Protein AF-A0A7S4RBG2-F1 (afdb_monomer_lite)

Organism: NCBI:txid49249

Radius of gyration: 21.29 Å; chains: 1; bounding box: 61×54×61 Å

InterPro domains:
  IPR029063 S-adenosyl-L-methionine-dependent methyltransferase superfamily [G3DSA:3.40.50.150] (11-192)
  IPR029063 S-adenosyl-L-methionine-dependent methyltransferase superfamily [SSF53335] (92-190)

Sequence (194 aa):
ADNGYNSITKNHPSRKQRKQQHYENRNKHILHIEQDGYLRSYNPSTVLWPSGYLLSLCLSSPAKCGIQTELLDAISFLNDEQTDRKTKKKKDTKGPIAVELGAGVGAPSVSLARWIVSRINAVTHNTTQHDDNSGIISPHLSSSLLVVATDKSPHALALTITNAYNNGVGENIAVLQSNHSDLESMIQLKDSFF

Secondary structure (DSSP, 8-state):
-----------PPPHHHHHHHHHHHHHTT--------TT-S--GGGS--HHHHHHHHHHHSGGGGT-HHHHHHHHHHHHHTTTTTTS------PPPSEEEES-TT-HHHHHHHHHHHHHHHHHHHHHGGG------------S---EEEEES-HHHHHHHHHHHHHTT-GGGEEEEE--TT-HHHHHHHHHHH-

pLDDT: mean 76.96, std 19.27, range [39.25, 97.56]

Foldseek 3Di:
DDDDDDPPPPPDDDPVRVVVVVVVVVVLLDQDFDLDDPPDPDDPLSDCDPVNVVLLVCLLCVPVVVNVVLLVVLLVVVPVVVVVVVDDDDDPQAFASEEAESCRLVSNVLSNLSNSVVVVVVVVVVVPPPDDDDDDPDPCPPARQHYEYEHQDVRSQVSSLVSNVVSVNNRNYHYDYADPVDPVSVVVVVVVGD

Structure (mmCIF, N/CA/C/O backbone):
data_AF-A0A7S4RBG2-F1
#
_entry.id   AF-A0A7S4RBG2-F1
#
loop_
_atom_site.group_PDB
_atom_site.id
_atom_site.type_symbol
_atom_site.label_atom_id
_atom_site.label_alt_id
_atom_site.label_comp_id
_atom_site.label_asym_id
_atom_site.label_entity_id
_atom_site.label_seq_id
_atom_site.pdbx_PDB_ins_code
_atom_site.Cartn_x
_atom_site.Cartn_y
_atom_site.Cartn_z
_atom_site.occupancy
_atom_site.B_iso_or_equiv
_atom_site.auth_seq_id
_atom_site.auth_comp_id
_atom_site.auth_asym_id
_atom_site.auth_atom_id
_atom_site.pdbx_PDB_model_num
ATOM 1 N N . ALA A 1 1 ? -49.467 -16.612 41.472 1.00 44.44 1 ALA A N 1
ATOM 2 C CA . ALA A 1 1 ? -48.097 -16.074 41.493 1.00 44.44 1 ALA A CA 1
ATOM 3 C C . ALA A 1 1 ? -47.188 -17.184 40.992 1.00 44.44 1 ALA A C 1
ATOM 5 O O . ALA A 1 1 ? -46.731 -17.987 41.792 1.00 44.44 1 ALA A O 1
ATOM 6 N N . ASP A 1 2 ? -47.035 -17.280 39.671 1.00 41.12 2 ASP A N 1
ATOM 7 C CA . ASP A 1 2 ? -46.216 -18.304 39.017 1.00 41.12 2 ASP A CA 1
ATOM 8 C C . ASP A 1 2 ? -44.916 -17.662 38.538 1.00 41.12 2 ASP A C 1
ATOM 10 O O . ASP A 1 2 ? -44.907 -16.840 37.622 1.00 41.12 2 ASP A O 1
ATOM 14 N N . ASN A 1 3 ? -43.813 -18.020 39.195 1.00 42.06 3 ASN A N 1
ATOM 15 C CA . ASN A 1 3 ? -42.466 -17.624 38.803 1.00 42.06 3 ASN A CA 1
ATOM 16 C C . ASN A 1 3 ? -41.952 -18.594 37.732 1.00 42.06 3 ASN A C 1
ATOM 18 O O . ASN A 1 3 ? -41.390 -19.646 38.040 1.00 42.06 3 ASN A O 1
ATOM 22 N N . GLY A 1 4 ? -42.150 -18.227 36.465 1.00 39.25 4 GLY A N 1
ATOM 23 C CA . GLY A 1 4 ? -41.562 -18.907 35.314 1.00 39.25 4 GLY A CA 1
ATOM 24 C C . GLY A 1 4 ? -40.057 -18.648 35.223 1.00 39.25 4 GLY A C 1
ATOM 25 O O . GLY A 1 4 ? -39.622 -17.604 34.739 1.00 39.25 4 GLY A O 1
ATOM 26 N N . TYR A 1 5 ? -39.253 -19.608 35.678 1.00 46.09 5 TYR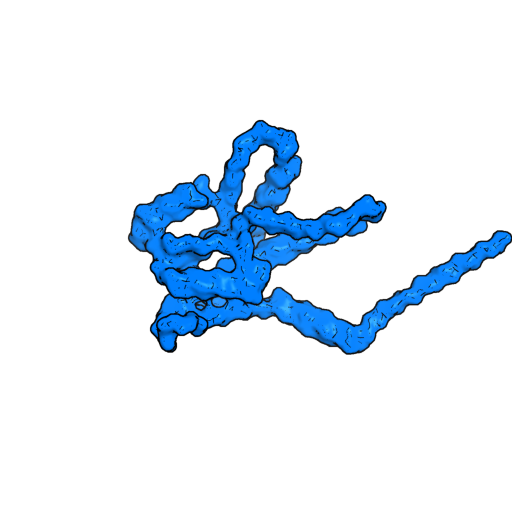 A N 1
ATOM 27 C CA . TYR A 1 5 ? -37.814 -19.645 35.424 1.00 46.09 5 TYR A CA 1
ATOM 28 C C . TYR A 1 5 ? -37.557 -19.978 33.946 1.00 46.09 5 TYR A C 1
ATOM 30 O O . TYR A 1 5 ? -37.623 -21.135 33.536 1.00 46.09 5 TYR A O 1
ATOM 38 N N . ASN A 1 6 ? -37.223 -18.964 33.146 1.00 44.94 6 ASN A N 1
ATOM 39 C CA . ASN A 1 6 ? -36.672 -19.159 31.806 1.00 44.94 6 ASN A CA 1
ATOM 40 C C . ASN A 1 6 ? -35.230 -19.676 31.920 1.00 44.94 6 ASN A C 1
ATOM 42 O O . ASN A 1 6 ? -34.303 -18.924 32.225 1.00 44.94 6 ASN A O 1
ATOM 46 N N . SER A 1 7 ? -35.027 -20.970 31.669 1.00 45.19 7 SER A N 1
ATOM 47 C CA . SER A 1 7 ? -33.691 -21.554 31.569 1.00 45.19 7 SER A CA 1
ATOM 48 C C . SER A 1 7 ? -33.020 -21.090 30.273 1.00 45.19 7 SER A C 1
ATOM 50 O O . SER A 1 7 ? -33.354 -21.554 29.184 1.00 45.19 7 SER A O 1
ATOM 52 N N . ILE A 1 8 ? -32.053 -20.180 30.386 1.00 45.19 8 ILE A N 1
ATOM 53 C CA . ILE A 1 8 ? -31.183 -19.781 29.276 1.00 45.19 8 ILE A CA 1
ATOM 54 C C . ILE A 1 8 ? -30.253 -20.960 28.962 1.00 45.19 8 ILE A C 1
ATOM 56 O O . ILE A 1 8 ? -29.214 -21.150 29.599 1.00 45.19 8 ILE A O 1
ATOM 60 N N . THR A 1 9 ? -30.620 -21.778 27.979 1.00 46.41 9 THR A N 1
ATOM 61 C CA . THR A 1 9 ? -29.738 -22.810 27.427 1.00 46.41 9 THR A CA 1
ATOM 62 C C . THR A 1 9 ? -28.617 -22.133 26.643 1.00 46.41 9 THR A C 1
ATOM 64 O O . THR A 1 9 ? -28.808 -21.679 25.515 1.00 46.41 9 THR A O 1
ATOM 67 N N . LYS A 1 10 ? -27.426 -22.046 27.246 1.00 47.69 10 LYS A N 1
ATOM 68 C CA . LYS A 1 10 ? -26.204 -21.608 26.562 1.00 47.69 10 LYS A CA 1
ATOM 69 C C . LYS A 1 10 ? -25.845 -22.642 25.492 1.00 47.69 10 LYS A C 1
ATOM 71 O O . LYS A 1 10 ? -25.263 -23.680 25.799 1.00 47.69 10 LYS A O 1
ATOM 76 N N . ASN A 1 11 ? -26.193 -22.360 24.238 1.00 51.38 11 ASN A N 1
ATOM 77 C CA . ASN A 1 11 ? -25.779 -23.170 23.096 1.00 51.38 11 ASN A CA 1
ATOM 78 C C . ASN A 1 11 ? -24.255 -23.105 22.958 1.00 51.38 11 ASN A C 1
ATOM 80 O O . ASN A 1 11 ? -23.693 -22.131 22.457 1.00 51.38 11 ASN A O 1
ATOM 84 N N . HIS A 1 12 ? -23.569 -24.143 23.435 1.00 57.59 12 HIS A N 1
ATOM 85 C CA . HIS A 1 12 ? -22.140 -24.276 23.220 1.00 57.59 12 HIS A CA 1
ATOM 86 C C . HIS A 1 12 ? -21.879 -24.663 21.758 1.00 57.59 12 HIS A C 1
ATOM 88 O O . HIS A 1 12 ? -22.389 -25.689 21.303 1.00 57.59 12 HIS A O 1
ATOM 94 N N . PRO A 1 13 ? -21.071 -23.883 21.017 1.00 57.34 13 PRO A N 1
ATOM 95 C CA . PRO A 1 13 ? -20.773 -24.189 19.627 1.00 57.34 13 PRO A CA 1
ATOM 96 C C . PRO A 1 13 ? -20.087 -25.550 19.527 1.00 57.34 13 PRO A C 1
ATOM 98 O O . PRO A 1 13 ? -19.184 -25.883 20.307 1.00 57.34 13 PRO A O 1
ATOM 101 N N . SER A 1 14 ? -20.525 -26.340 18.551 1.00 75.50 14 SER A N 1
ATOM 102 C CA . SER A 1 14 ? -20.026 -27.695 18.338 1.00 75.50 14 SER A CA 1
ATOM 103 C C . SER A 1 14 ? -18.518 -27.696 18.061 1.00 75.50 14 SER A C 1
ATOM 105 O O . SER A 1 14 ? -17.939 -26.737 17.543 1.00 75.50 14 SER A O 1
ATOM 107 N N . ARG A 1 15 ? -17.845 -28.815 18.351 1.00 69.81 15 ARG A N 1
ATOM 108 C CA . ARG A 1 15 ? -16.397 -28.974 18.111 1.00 69.81 15 ARG A CA 1
ATOM 109 C C . ARG A 1 15 ? -15.998 -28.727 16.644 1.00 69.81 15 ARG A C 1
ATOM 111 O O . ARG A 1 15 ? -14.869 -28.313 16.396 1.00 69.81 15 ARG A O 1
ATOM 118 N N . LYS A 1 16 ? -16.911 -28.950 15.686 1.00 64.00 16 LYS A N 1
ATOM 119 C CA . LYS A 1 16 ? -16.719 -28.626 14.260 1.00 64.00 16 LYS A CA 1
ATOM 120 C C . LYS A 1 16 ? -16.787 -27.114 14.008 1.00 64.00 16 LYS A C 1
ATOM 122 O O . LYS A 1 16 ? -15.862 -26.579 13.409 1.00 64.00 16 LYS A O 1
ATOM 127 N N . GLN A 1 17 ? -17.783 -26.423 14.567 1.00 61.00 17 GLN A N 1
ATOM 128 C CA . GLN A 1 17 ? -17.897 -24.957 14.492 1.00 61.00 17 GLN A CA 1
ATOM 129 C C . GLN A 1 17 ? -16.696 -24.254 15.137 1.00 61.00 17 GLN A C 1
ATOM 131 O O . GLN A 1 17 ? -16.151 -23.322 14.558 1.00 61.00 17 GLN A O 1
ATOM 136 N N . ARG A 1 18 ? -16.200 -24.762 16.275 1.00 58.62 18 ARG A N 1
ATOM 137 C CA . ARG A 1 18 ? -14.980 -24.241 16.919 1.00 58.62 18 ARG A CA 1
ATOM 138 C C . ARG A 1 18 ? -13.738 -24.369 16.034 1.00 58.62 18 ARG A C 1
ATOM 140 O O . ARG A 1 18 ? -12.922 -23.457 16.006 1.00 58.62 18 ARG A O 1
ATOM 147 N N . LYS A 1 19 ? -13.579 -25.480 15.305 1.00 55.44 19 LYS A N 1
ATOM 148 C CA . LYS A 1 19 ? -12.450 -25.663 14.373 1.00 55.44 19 LYS A CA 1
ATOM 149 C C . LYS A 1 19 ? -12.554 -24.744 13.154 1.00 55.44 19 LYS A C 1
ATOM 151 O O . LYS A 1 19 ? -11.535 -24.223 12.721 1.00 55.44 19 LYS A O 1
ATOM 156 N N . GLN A 1 20 ? -13.763 -24.527 12.644 1.00 52.38 20 GLN A N 1
ATOM 157 C CA . GLN A 1 20 ? -14.014 -23.680 11.478 1.00 52.38 20 GLN A CA 1
ATOM 158 C C . GLN A 1 20 ? -13.813 -22.193 11.807 1.00 52.38 20 GLN A C 1
ATOM 160 O O . GLN A 1 20 ? -13.038 -21.531 11.127 1.00 52.38 20 GLN A O 1
ATOM 165 N N . GLN A 1 21 ? -14.335 -21.723 12.948 1.00 53.47 21 GLN A N 1
ATOM 166 C CA . GLN A 1 21 ? -14.023 -20.388 13.481 1.00 53.47 21 GLN A CA 1
ATOM 167 C C . GLN A 1 21 ? -12.526 -20.192 13.734 1.00 53.47 21 GLN A C 1
ATOM 169 O O . GLN A 1 21 ? -11.985 -19.122 13.474 1.00 53.47 21 GLN A O 1
ATOM 174 N N . HIS A 1 22 ? -11.829 -21.215 14.241 1.00 49.84 22 HIS A N 1
ATOM 175 C CA . HIS A 1 22 ? -10.389 -21.118 14.468 1.00 49.84 22 HIS A CA 1
ATOM 176 C C . HIS A 1 22 ? -9.595 -21.059 13.151 1.00 49.84 22 HIS A C 1
ATOM 178 O O . HIS A 1 22 ? -8.553 -20.404 13.103 1.00 49.84 22 HIS A O 1
ATOM 184 N N . TYR A 1 23 ? -10.067 -21.719 12.092 1.00 45.66 23 TYR A N 1
ATOM 185 C CA . TYR A 1 23 ? -9.463 -21.668 10.760 1.00 45.66 23 TYR A CA 1
ATOM 186 C C . TYR A 1 23 ? -9.706 -20.308 10.085 1.00 45.66 23 TYR A C 1
ATOM 188 O O . TYR A 1 23 ? -8.758 -19.675 9.626 1.00 45.66 23 TYR A O 1
ATOM 196 N N . GLU A 1 24 ? -10.934 -19.788 10.150 1.00 51.91 24 GLU A N 1
ATOM 197 C CA . GLU A 1 24 ? -11.286 -18.443 9.669 1.00 51.91 24 GLU A CA 1
ATOM 198 C C . GLU A 1 24 ? -10.517 -17.340 10.414 1.00 51.91 24 GLU A C 1
ATOM 200 O O . GLU A 1 24 ? -9.996 -16.415 9.789 1.00 51.91 24 GLU A O 1
ATOM 205 N N . ASN A 1 25 ? -10.339 -17.465 11.735 1.00 51.00 25 ASN A N 1
ATOM 206 C CA . ASN A 1 25 ? -9.514 -16.526 12.504 1.00 51.00 25 ASN A CA 1
ATOM 207 C C . ASN A 1 25 ? -8.012 -16.638 12.200 1.00 51.00 25 ASN A C 1
ATOM 209 O O . ASN A 1 25 ? -7.308 -15.641 12.330 1.00 51.00 25 ASN A O 1
ATOM 213 N N . ARG A 1 26 ? -7.493 -17.803 11.783 1.00 48.53 26 ARG A N 1
ATOM 214 C CA . ARG A 1 26 ? -6.087 -17.915 11.344 1.00 48.53 26 ARG A CA 1
ATOM 215 C C . ARG A 1 26 ? -5.875 -17.309 9.956 1.00 48.53 26 ARG A C 1
ATOM 217 O O . ARG A 1 26 ? -4.863 -16.645 9.745 1.00 48.53 26 ARG A O 1
ATOM 224 N N . ASN A 1 27 ? -6.844 -17.451 9.052 1.00 52.69 27 ASN A N 1
ATOM 225 C CA . ASN A 1 27 ? -6.779 -16.852 7.714 1.00 52.69 27 ASN A CA 1
ATOM 226 C C . ASN A 1 27 ? -6.921 -15.320 7.737 1.00 52.69 27 ASN A C 1
ATOM 228 O O . ASN A 1 27 ? -6.429 -14.640 6.837 1.00 52.69 27 ASN A O 1
ATOM 232 N N . LYS A 1 28 ? -7.479 -14.743 8.811 1.00 59.94 28 LYS A N 1
ATOM 233 C CA . LYS A 1 28 ? -7.488 -13.285 9.025 1.00 59.94 28 LYS A CA 1
ATOM 234 C C . LYS A 1 28 ? -6.101 -12.641 9.129 1.00 59.94 28 LYS A C 1
A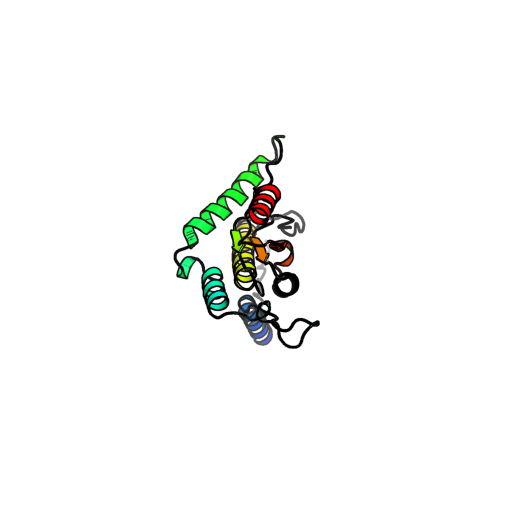TOM 236 O O . LYS A 1 28 ? -6.044 -11.414 9.063 1.00 59.94 28 LYS A O 1
ATOM 241 N N . HIS A 1 29 ? -5.011 -13.402 9.214 1.00 68.12 29 HIS A N 1
ATOM 242 C CA . HIS A 1 29 ? -3.652 -12.852 9.293 1.00 68.12 29 HIS A CA 1
ATOM 243 C C . HIS A 1 29 ? -2.757 -13.171 8.089 1.00 68.12 29 HIS A C 1
ATOM 245 O O . HIS A 1 29 ? -1.635 -12.678 8.037 1.00 68.12 29 HIS A O 1
ATOM 251 N N . ILE A 1 30 ? -3.227 -13.968 7.125 1.00 85.31 30 ILE A N 1
ATOM 252 C CA . ILE A 1 30 ? -2.435 -14.317 5.940 1.00 85.31 30 ILE A CA 1
ATOM 253 C C . ILE A 1 30 ? -2.666 -13.253 4.863 1.00 85.31 30 ILE A C 1
ATOM 255 O O . ILE A 1 30 ? -3.813 -12.969 4.508 1.00 85.31 30 ILE A O 1
ATOM 259 N N . LEU A 1 31 ? -1.578 -12.657 4.368 1.00 89.62 31 LEU A N 1
ATOM 260 C CA . LEU A 1 31 ? -1.590 -11.791 3.191 1.00 89.62 31 LEU A CA 1
ATOM 261 C C . LEU A 1 31 ? -1.439 -12.649 1.935 1.00 89.62 31 LEU A C 1
ATOM 263 O O . LEU A 1 31 ? -0.478 -13.409 1.816 1.00 89.62 31 LEU A O 1
ATOM 267 N N . HIS A 1 32 ? -2.377 -12.517 1.004 1.00 92.19 32 HIS A N 1
ATOM 268 C CA . HIS A 1 32 ? -2.305 -13.171 -0.301 1.00 92.19 32 HIS A CA 1
ATOM 269 C C . HIS A 1 32 ? -1.662 -12.213 -1.303 1.00 92.19 32 HIS A C 1
ATOM 271 O O . HIS A 1 32 ? -2.263 -11.197 -1.636 1.00 92.19 32 HIS A O 1
ATOM 277 N N . ILE A 1 33 ? -0.433 -12.500 -1.735 1.00 93.50 33 ILE A N 1
ATOM 278 C CA . ILE A 1 33 ? 0.332 -11.639 -2.645 1.00 93.50 33 ILE A CA 1
ATOM 279 C C . ILE A 1 33 ? 0.633 -12.410 -3.927 1.00 93.50 33 ILE A C 1
ATOM 281 O O . ILE A 1 33 ? 1.471 -13.312 -3.934 1.00 93.50 33 ILE A O 1
ATOM 285 N N . GLU A 1 34 ? -0.043 -12.024 -5.000 1.00 91.94 34 GLU A N 1
ATOM 286 C CA . GLU A 1 34 ? 0.253 -12.434 -6.366 1.00 91.94 34 GLU A CA 1
ATOM 287 C C . GLU A 1 34 ? 1.530 -11.737 -6.851 1.00 91.94 34 GLU A C 1
ATOM 289 O O . GLU A 1 34 ? 1.710 -10.529 -6.656 1.00 91.94 34 GLU A O 1
ATOM 294 N N . GLN A 1 35 ? 2.413 -12.515 -7.482 1.00 88.44 35 GLN A N 1
ATOM 295 C CA . GLN A 1 35 ? 3.684 -12.055 -8.066 1.00 88.44 35 GLN A CA 1
ATOM 296 C C . GLN A 1 35 ? 3.774 -12.342 -9.574 1.00 88.44 35 GLN A C 1
ATOM 298 O O . GLN A 1 35 ? 4.559 -11.714 -10.290 1.00 88.44 35 GLN A O 1
ATOM 303 N N . ASP A 1 36 ? 2.920 -13.241 -10.068 1.00 83.12 36 ASP A N 1
ATOM 304 C CA . ASP A 1 36 ? 2.852 -13.612 -11.474 1.00 83.12 36 ASP A CA 1
ATOM 305 C C . ASP A 1 36 ? 1.741 -12.810 -12.159 1.00 83.12 36 ASP A C 1
ATOM 307 O O . ASP A 1 36 ? 0.546 -13.036 -11.971 1.00 83.12 36 ASP A O 1
ATOM 311 N N . GLY A 1 37 ? 2.139 -11.820 -12.959 1.00 65.88 37 GLY A N 1
ATOM 312 C CA . GLY A 1 37 ? 1.2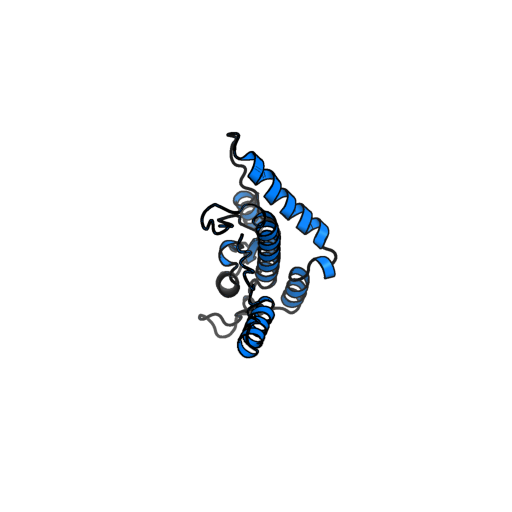14 -11.087 -13.817 1.00 65.88 37 GLY A CA 1
ATOM 313 C C . GLY A 1 37 ? 0.925 -11.859 -15.107 1.00 65.88 37 GLY A C 1
ATOM 314 O O . GLY A 1 37 ? 1.839 -12.384 -15.736 1.00 65.88 37 GLY A O 1
ATOM 315 N N . TYR A 1 38 ? -0.326 -11.838 -15.574 1.00 60.44 38 TYR A N 1
ATOM 316 C CA . TYR A 1 38 ? -0.792 -12.533 -16.790 1.00 60.44 38 TYR A CA 1
ATOM 317 C C . TYR A 1 38 ? -0.028 -12.213 -18.096 1.00 60.44 38 TYR A C 1
ATOM 319 O O . TYR A 1 38 ? -0.234 -12.893 -19.098 1.00 60.44 38 TYR A O 1
ATOM 327 N N . LEU A 1 39 ? 0.814 -11.171 -18.137 1.00 57.66 39 LEU A N 1
ATOM 328 C CA . LEU A 1 39 ? 1.304 -10.588 -19.392 1.00 57.66 39 LEU A CA 1
ATOM 329 C C . LEU A 1 39 ? 2.779 -10.860 -19.734 1.00 57.66 39 LEU A C 1
ATOM 331 O O . LEU A 1 39 ? 3.134 -10.665 -20.896 1.00 57.66 39 LEU A O 1
ATOM 335 N N . ARG A 1 40 ? 3.642 -11.317 -18.808 1.00 56.56 40 ARG A N 1
ATOM 336 C CA . ARG A 1 40 ? 5.039 -11.711 -19.117 1.00 56.56 40 ARG A CA 1
ATOM 337 C C . ARG A 1 40 ? 5.601 -12.703 -18.102 1.00 56.56 40 ARG A C 1
ATOM 339 O O . ARG A 1 40 ? 5.408 -12.539 -16.907 1.00 56.56 40 ARG A O 1
ATOM 346 N N . SER A 1 41 ? 6.391 -13.657 -18.590 1.00 64.62 41 SER A N 1
ATOM 347 C CA . SER A 1 41 ? 6.984 -14.758 -17.818 1.00 64.62 41 SER A CA 1
ATOM 348 C C . SER A 1 41 ? 8.055 -14.353 -16.794 1.00 64.62 41 SER A C 1
ATOM 350 O O . SER A 1 41 ? 8.427 -15.185 -15.976 1.00 64.62 41 SER A O 1
ATOM 352 N N . TYR A 1 42 ? 8.548 -13.108 -16.804 1.00 67.38 42 TYR A N 1
ATOM 353 C CA . TYR A 1 42 ? 9.384 -12.570 -15.725 1.00 67.38 42 TYR A CA 1
ATOM 354 C C . TYR A 1 42 ? 9.460 -11.041 -15.804 1.00 67.38 42 TYR A C 1
ATOM 356 O O . TYR A 1 42 ? 9.915 -10.488 -16.811 1.00 67.38 42 TYR A O 1
ATOM 364 N N . ASN A 1 43 ? 9.042 -10.341 -14.752 1.00 74.50 43 ASN A N 1
ATOM 365 C CA . ASN A 1 43 ? 9.261 -8.906 -14.611 1.00 74.50 43 ASN A CA 1
ATOM 366 C C . ASN A 1 43 ? 9.744 -8.611 -13.180 1.00 74.50 43 ASN A C 1
ATOM 368 O O . ASN A 1 43 ? 9.010 -8.864 -12.233 1.00 74.50 43 ASN A O 1
ATOM 372 N N . PRO A 1 44 ? 10.952 -8.060 -12.974 1.00 78.19 44 PRO A N 1
ATOM 373 C CA . PRO A 1 44 ? 11.474 -7.820 -11.627 1.00 78.19 44 PRO A CA 1
ATOM 374 C C . PRO A 1 44 ? 10.634 -6.829 -10.804 1.00 78.19 44 PRO A C 1
ATOM 376 O O . PRO A 1 44 ? 10.735 -6.826 -9.578 1.00 78.19 44 PRO A O 1
ATOM 379 N N . SER A 1 45 ? 9.793 -6.002 -11.443 1.00 79.06 45 SER A N 1
ATOM 380 C CA . SER A 1 45 ? 8.860 -5.126 -10.722 1.00 79.06 45 SER A CA 1
ATOM 381 C C . SER A 1 45 ? 7.666 -5.869 -10.110 1.00 79.06 45 SER A C 1
ATOM 383 O O . SER A 1 45 ? 6.942 -5.285 -9.309 1.00 79.06 45 SER A O 1
ATOM 385 N N . THR A 1 46 ? 7.465 -7.144 -10.456 1.00 83.25 46 THR A N 1
ATOM 386 C CA . THR A 1 46 ? 6.378 -7.990 -9.939 1.00 83.25 46 THR A CA 1
ATOM 387 C C . THR A 1 46 ? 6.841 -8.977 -8.871 1.00 83.25 46 THR A C 1
ATOM 389 O O . THR A 1 46 ? 6.054 -9.785 -8.395 1.00 83.25 46 THR A O 1
ATOM 392 N N . VAL A 1 47 ? 8.110 -8.913 -8.466 1.00 89.62 47 VAL A N 1
ATOM 393 C CA . VAL A 1 47 ? 8.662 -9.774 -7.417 1.00 89.62 47 VAL A CA 1
ATOM 394 C C . VAL A 1 47 ? 8.480 -9.111 -6.055 1.00 89.62 47 VAL A C 1
ATOM 396 O O . VAL A 1 47 ? 8.740 -7.916 -5.886 1.00 89.62 47 VAL A O 1
ATOM 399 N N . LEU A 1 48 ? 8.080 -9.896 -5.054 1.00 92.88 48 LEU A N 1
ATOM 400 C CA . LEU A 1 48 ? 8.116 -9.452 -3.666 1.00 92.88 48 LEU A CA 1
ATOM 401 C C . LEU A 1 48 ? 9.567 -9.429 -3.176 1.00 92.88 48 LEU A C 1
ATOM 403 O O . LEU A 1 48 ? 10.145 -10.454 -2.813 1.00 92.88 48 LEU A O 1
ATOM 407 N N . TRP A 1 49 ? 10.152 -8.237 -3.144 1.00 93.94 49 TRP A N 1
ATOM 408 C CA . TRP A 1 49 ? 11.504 -8.044 -2.633 1.00 93.94 49 TRP A CA 1
ATOM 409 C C . TRP A 1 49 ? 11.582 -8.307 -1.119 1.00 93.94 49 TRP A C 1
ATOM 411 O O . TRP A 1 49 ? 10.634 -7.984 -0.395 1.00 93.94 49 TRP A O 1
ATOM 421 N N . PRO A 1 50 ? 12.719 -8.816 -0.597 1.00 95.88 50 PRO A N 1
ATOM 422 C CA . PRO A 1 50 ? 12.886 -9.074 0.835 1.00 95.88 50 PRO A CA 1
ATOM 423 C C . PRO A 1 50 ? 12.615 -7.853 1.723 1.00 95.88 50 PRO A C 1
ATOM 425 O O . PRO A 1 50 ? 12.019 -7.986 2.787 1.00 95.88 50 PRO A O 1
ATOM 428 N N . SER A 1 51 ? 13.002 -6.654 1.277 1.00 95.38 51 SER A N 1
ATOM 429 C CA . SER A 1 51 ? 12.712 -5.398 1.980 1.00 95.38 51 SER A CA 1
ATOM 430 C C . SER A 1 51 ? 11.213 -5.105 2.042 1.00 95.38 51 SER A C 1
ATOM 432 O O . SER A 1 51 ? 10.702 -4.795 3.115 1.00 95.38 51 SER A O 1
ATOM 434 N N . GLY A 1 52 ? 10.495 -5.272 0.927 1.00 95.50 52 GLY A N 1
ATOM 435 C CA . GLY A 1 52 ? 9.038 -5.141 0.875 1.00 95.50 52 GLY A CA 1
ATOM 436 C C . GLY A 1 52 ? 8.340 -6.157 1.781 1.00 95.50 52 GLY A C 1
ATOM 437 O O . GLY A 1 52 ? 7.415 -5.806 2.510 1.00 95.50 52 GLY A O 1
ATOM 438 N N . TYR A 1 53 ? 8.832 -7.399 1.825 1.00 95.56 53 TYR A N 1
ATOM 439 C CA . TYR A 1 53 ? 8.333 -8.411 2.756 1.00 95.56 53 TYR A CA 1
ATOM 440 C C . TYR A 1 53 ? 8.537 -7.995 4.221 1.00 95.56 53 TYR A C 1
ATOM 442 O O . TYR A 1 53 ? 7.576 -7.982 4.992 1.00 95.56 53 TYR A O 1
ATOM 450 N N . LEU A 1 54 ? 9.750 -7.595 4.611 1.00 95.44 54 LEU A N 1
ATOM 451 C CA . LEU A 1 54 ? 10.045 -7.169 5.985 1.00 95.44 54 LEU A CA 1
ATOM 452 C C . LEU A 1 54 ? 9.229 -5.938 6.394 1.00 95.44 54 LEU A C 1
ATOM 454 O O . LEU A 1 54 ? 8.679 -5.904 7.497 1.00 95.44 54 LEU A O 1
ATOM 458 N N . LEU A 1 55 ? 9.087 -4.963 5.495 1.00 95.50 55 LEU A N 1
ATOM 459 C CA . LEU A 1 55 ? 8.246 -3.795 5.728 1.00 95.50 55 LEU A CA 1
ATOM 460 C C . LEU A 1 55 ? 6.771 -4.196 5.877 1.00 95.50 55 LEU A C 1
ATOM 462 O O . LEU A 1 55 ? 6.094 -3.709 6.777 1.00 95.50 55 LEU A O 1
ATOM 466 N N . SER A 1 56 ? 6.274 -5.143 5.077 1.00 95.81 56 SER A N 1
ATOM 467 C CA . SER A 1 56 ? 4.898 -5.637 5.215 1.00 95.81 56 SER A CA 1
ATOM 468 C C . SER A 1 56 ? 4.652 -6.324 6.565 1.00 95.81 56 SER A C 1
ATOM 470 O O . SER A 1 56 ? 3.620 -6.076 7.192 1.00 95.81 56 SER A O 1
ATOM 472 N N . LEU A 1 57 ? 5.610 -7.111 7.075 1.00 93.56 57 LEU A N 1
ATOM 473 C CA . LEU A 1 57 ? 5.528 -7.693 8.419 1.00 93.56 57 LEU A CA 1
ATOM 474 C C . LEU A 1 57 ? 5.485 -6.600 9.483 1.00 93.56 57 LEU A C 1
ATOM 476 O O . LEU A 1 57 ? 4.691 -6.671 10.423 1.00 93.56 57 LEU A O 1
ATOM 480 N N . CYS A 1 58 ? 6.308 -5.575 9.303 1.00 94.19 58 CYS A N 1
ATOM 481 C CA . CYS A 1 58 ? 6.390 -4.449 10.209 1.00 94.19 58 CYS A CA 1
ATOM 482 C C . CYS A 1 58 ? 5.066 -3.671 10.288 1.00 94.19 58 CYS A C 1
ATOM 484 O O . CYS A 1 58 ? 4.523 -3.453 11.372 1.00 94.19 58 CYS A O 1
ATOM 486 N N . LEU A 1 59 ? 4.481 -3.361 9.130 1.00 93.69 59 LEU A N 1
ATOM 487 C CA . LEU A 1 59 ? 3.210 -2.643 9.011 1.00 93.69 59 LEU A CA 1
ATOM 488 C C . LEU A 1 59 ? 1.995 -3.496 9.406 1.00 93.69 59 LEU A C 1
ATOM 490 O O . LEU A 1 59 ? 0.965 -2.947 9.786 1.00 93.69 59 LEU A O 1
ATOM 494 N N . SER A 1 60 ? 2.119 -4.829 9.406 1.00 92.19 60 SER A N 1
ATOM 495 C CA . SER A 1 60 ? 1.075 -5.720 9.939 1.00 92.19 60 SER A CA 1
ATOM 496 C C . SER A 1 60 ? 0.964 -5.630 11.466 1.00 92.19 60 SER A C 1
ATOM 498 O O . SER A 1 60 ? -0.064 -5.974 12.058 1.00 92.19 60 SER A O 1
ATOM 500 N N . SER A 1 61 ? 2.031 -5.164 12.125 1.00 90.88 61 SER A N 1
ATOM 501 C CA . SER A 1 61 ? 2.079 -4.951 13.566 1.00 90.88 61 SER A CA 1
ATOM 502 C C . SER A 1 61 ? 2.901 -3.699 13.914 1.00 90.88 61 SER A C 1
ATOM 504 O O . SER A 1 61 ? 3.981 -3.821 14.496 1.00 90.88 61 SER A O 1
ATOM 506 N N . PRO A 1 62 ? 2.374 -2.487 13.643 1.00 90.31 62 PRO A N 1
ATOM 507 C CA . PRO A 1 62 ? 3.073 -1.213 13.853 1.00 90.31 62 PRO A CA 1
ATOM 508 C C . PRO A 1 62 ? 3.654 -1.054 15.269 1.00 90.31 62 PRO A C 1
ATOM 510 O O . PRO A 1 62 ? 4.738 -0.510 15.450 1.00 90.31 62 PRO A O 1
ATOM 513 N N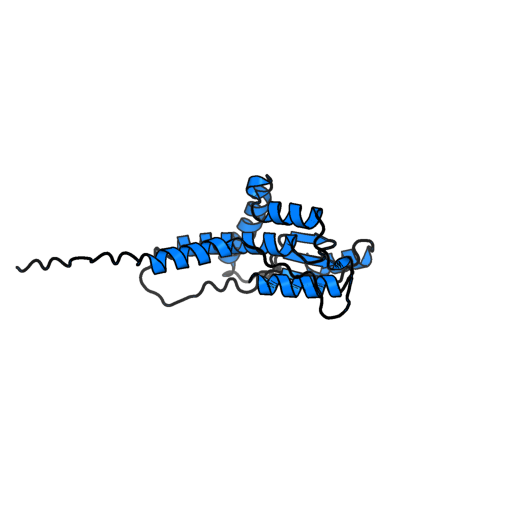 . ALA A 1 63 ? 2.978 -1.623 16.274 1.00 89.19 63 ALA A N 1
ATOM 514 C CA . ALA A 1 63 ? 3.424 -1.673 17.669 1.00 89.19 63 ALA A CA 1
ATOM 515 C C . ALA A 1 63 ? 4.770 -2.384 17.851 1.00 89.19 63 ALA A C 1
ATOM 517 O O . ALA A 1 63 ? 5.644 -1.895 18.559 1.00 89.19 63 ALA A O 1
ATOM 518 N N . LYS A 1 64 ? 4.958 -3.528 17.183 1.00 89.31 64 LYS A N 1
ATOM 519 C CA . LYS A 1 64 ? 6.208 -4.301 17.251 1.00 89.31 64 LYS A CA 1
ATOM 520 C C . LYS A 1 64 ? 7.360 -3.605 16.532 1.00 89.31 64 LYS A C 1
ATOM 522 O O . LYS A 1 64 ? 8.510 -3.959 16.761 1.00 89.31 64 LYS A O 1
ATOM 527 N N . CYS A 1 65 ? 7.038 -2.634 15.686 1.00 88.62 65 CYS A N 1
ATOM 528 C CA . CYS A 1 65 ? 7.991 -1.825 14.950 1.00 88.62 65 CYS A CA 1
ATOM 529 C C . CYS A 1 65 ? 8.248 -0.441 15.541 1.00 88.62 65 CYS A C 1
ATOM 531 O O . CYS A 1 65 ? 9.045 0.301 14.979 1.00 88.62 65 CYS A O 1
ATOM 533 N N . GLY A 1 66 ? 7.580 -0.079 16.638 1.00 89.56 66 GLY A N 1
ATOM 534 C CA . GLY A 1 66 ? 7.749 1.238 17.249 1.00 89.56 66 GLY A CA 1
ATOM 535 C C . GLY A 1 66 ? 7.188 2.400 16.423 1.00 89.56 66 GLY A C 1
ATOM 536 O O . GLY A 1 66 ? 7.612 3.521 16.645 1.00 89.56 66 GLY A O 1
ATOM 537 N N . ILE A 1 67 ? 6.249 2.143 15.504 1.00 88.69 67 ILE A N 1
ATOM 538 C CA . ILE A 1 67 ? 5.589 3.165 14.658 1.00 88.69 67 ILE A CA 1
ATOM 539 C C . ILE A 1 67 ? 4.086 3.292 14.962 1.00 88.69 67 ILE A C 1
ATOM 541 O O . ILE A 1 67 ? 3.286 3.745 14.144 1.00 88.69 67 ILE A O 1
ATOM 545 N N . GLN A 1 68 ? 3.648 2.757 16.105 1.00 87.69 68 GLN A N 1
ATOM 546 C CA . GLN A 1 68 ? 2.231 2.725 16.455 1.00 87.69 68 GLN A CA 1
ATOM 547 C C . GLN A 1 68 ? 1.692 4.111 16.793 1.00 87.69 68 GLN A C 1
ATOM 549 O O . GLN A 1 68 ? 0.544 4.380 16.458 1.00 87.69 68 GLN A O 1
ATOM 554 N N . THR A 1 69 ? 2.470 4.952 17.471 1.00 86.38 69 THR A N 1
ATOM 555 C CA . THR A 1 69 ? 1.991 6.242 17.979 1.00 86.38 69 THR A CA 1
ATOM 556 C C . THR A 1 69 ? 1.644 7.174 16.827 1.00 86.38 69 THR A C 1
ATOM 558 O O . THR A 1 69 ? 0.509 7.623 16.735 1.00 86.38 69 THR A O 1
ATOM 561 N N . GLU A 1 70 ? 2.561 7.342 15.878 1.00 85.31 70 GLU A N 1
ATOM 562 C CA . GLU A 1 70 ? 2.393 8.181 14.689 1.00 85.31 70 GLU A CA 1
ATOM 563 C C . GLU A 1 70 ? 1.185 7.738 13.860 1.00 85.31 70 GLU A C 1
ATOM 565 O O . GLU A 1 70 ? 0.412 8.553 13.357 1.00 85.31 70 GLU A O 1
ATOM 570 N N . LEU A 1 71 ? 0.999 6.422 13.743 1.00 85.19 71 LEU A N 1
ATOM 571 C CA . LEU A 1 71 ? -0.095 5.861 12.969 1.00 85.19 71 LEU A CA 1
ATOM 572 C C . LEU A 1 71 ? -1.441 5.970 13.698 1.00 85.19 71 LEU A C 1
ATOM 574 O O . LEU A 1 71 ? -2.467 6.189 13.058 1.00 85.19 71 LEU A O 1
ATOM 578 N N . LEU A 1 72 ? -1.459 5.819 15.025 1.00 84.44 72 LEU A N 1
ATOM 579 C CA . LEU A 1 72 ? -2.663 6.037 15.825 1.00 84.44 72 LEU A CA 1
ATOM 580 C C . LEU A 1 72 ? -3.071 7.507 15.837 1.00 84.44 72 LEU A C 1
ATOM 582 O O . LEU A 1 72 ? -4.264 7.769 15.715 1.00 84.44 72 LEU A O 1
ATOM 586 N N . ASP A 1 73 ? -2.114 8.430 15.922 1.00 83.25 73 ASP A N 1
ATOM 587 C CA . ASP A 1 73 ? -2.370 9.867 15.829 1.00 83.25 73 ASP A CA 1
ATOM 588 C C . ASP A 1 73 ? -2.971 10.204 14.460 1.00 83.25 73 ASP A C 1
ATOM 590 O O . ASP A 1 73 ? -4.021 10.835 14.374 1.00 83.25 73 ASP A O 1
ATOM 594 N N . ALA A 1 74 ? -2.399 9.684 13.370 1.00 81.38 74 ALA A N 1
ATOM 595 C CA . ALA A 1 74 ? -2.970 9.871 12.036 1.00 81.38 74 ALA A CA 1
ATOM 596 C C . ALA A 1 74 ? -4.414 9.335 11.921 1.00 81.38 74 ALA A C 1
ATOM 598 O O . ALA A 1 74 ? -5.261 9.964 11.285 1.00 81.38 74 ALA A O 1
ATOM 599 N N . ILE A 1 75 ? -4.722 8.195 12.552 1.00 82.06 75 ILE A N 1
ATOM 600 C CA . ILE A 1 75 ? -6.073 7.609 12.554 1.00 82.06 75 ILE A CA 1
ATOM 601 C C . ILE A 1 75 ? -7.040 8.393 13.449 1.00 82.06 75 ILE A C 1
ATOM 603 O O . ILE A 1 75 ? -8.203 8.551 13.078 1.00 82.06 75 ILE A O 1
ATOM 607 N N . SER A 1 76 ? -6.610 8.868 14.620 1.00 79.44 76 SER A N 1
ATOM 608 C CA . SER A 1 76 ? -7.478 9.629 15.527 1.00 79.44 76 SER A CA 1
ATOM 609 C C . SER A 1 76 ? -7.936 10.928 14.870 1.00 79.44 76 SER A C 1
ATOM 611 O O . SER A 1 76 ? -9.136 11.211 14.870 1.00 79.44 76 SER A O 1
ATOM 613 N N . PHE A 1 77 ? -7.032 11.615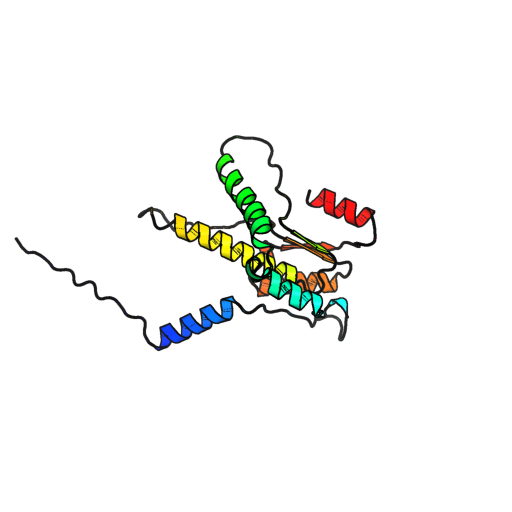 14.162 1.00 71.94 77 PHE A N 1
ATOM 614 C CA . PHE A 1 77 ? -7.390 12.768 13.339 1.00 71.94 77 PHE A CA 1
ATOM 615 C C . PHE A 1 77 ? -8.494 12.434 12.330 1.00 71.94 77 PHE A C 1
ATOM 617 O O . PHE A 1 77 ? -9.396 13.247 12.129 1.00 71.94 77 PHE A O 1
ATOM 624 N N . LEU A 1 78 ? -8.480 11.260 11.686 1.00 69.50 78 LEU A N 1
ATOM 625 C CA . LEU A 1 78 ? -9.545 10.870 10.749 1.00 69.50 78 LEU A CA 1
ATOM 626 C C . LEU A 1 78 ? -10.923 10.752 11.415 1.00 69.50 78 LEU A C 1
ATOM 628 O O . LEU A 1 78 ? -11.922 11.094 10.779 1.00 69.50 78 LEU A O 1
ATOM 632 N N . ASN A 1 79 ? -10.972 10.291 12.666 1.00 66.94 79 ASN A N 1
ATOM 633 C CA . ASN A 1 79 ? -12.219 10.048 13.388 1.00 66.94 79 ASN A CA 1
ATOM 634 C C . ASN A 1 79 ? -12.837 11.337 13.952 1.00 66.94 79 ASN A C 1
ATOM 636 O O . ASN A 1 79 ? -14.047 11.525 13.823 1.00 66.94 79 ASN A O 1
ATOM 640 N N . ASP A 1 80 ? -12.033 12.244 14.514 1.00 62.41 80 ASP A N 1
ATOM 641 C CA . ASP A 1 80 ? -12.545 13.444 15.199 1.00 62.41 80 ASP A CA 1
ATOM 642 C C . ASP A 1 80 ? -13.334 14.376 14.259 1.00 62.41 80 ASP A C 1
ATOM 644 O O . ASP A 1 80 ? -14.382 14.913 14.623 1.00 62.41 80 ASP A O 1
ATOM 648 N N . GLU A 1 81 ? -12.915 14.489 12.999 1.00 56.38 81 GLU A N 1
ATOM 649 C CA . GLU A 1 81 ? -13.556 15.367 12.008 1.00 56.38 81 GLU A CA 1
ATOM 650 C C . GLU A 1 81 ? -14.837 14.792 11.378 1.00 56.38 81 GLU A C 1
ATOM 652 O O . GLU A 1 81 ? -15.583 15.513 10.707 1.00 56.38 81 GLU A O 1
ATOM 657 N N . GLN A 1 82 ? -15.142 13.504 11.582 1.00 54.69 82 GLN A N 1
ATOM 658 C CA . GLN A 1 82 ? -16.451 12.964 11.193 1.00 54.69 82 GLN A CA 1
ATOM 659 C C . GLN A 1 82 ? -17.578 13.541 12.063 1.00 54.69 82 GLN A C 1
ATOM 661 O O . GLN A 1 82 ? -18.705 13.686 11.581 1.00 54.69 82 GLN A O 1
ATOM 666 N N . THR A 1 83 ? -17.264 13.930 13.301 1.00 53.47 83 THR A N 1
ATOM 667 C CA . THR A 1 83 ? -18.209 14.470 14.288 1.00 53.47 83 THR A CA 1
ATOM 668 C C . THR A 1 83 ? -18.659 15.904 13.973 1.00 53.47 83 THR A C 1
ATOM 670 O O . THR A 1 83 ? -19.791 16.270 14.291 1.00 53.47 83 THR A O 1
ATOM 673 N N . ASP A 1 84 ? -17.840 16.682 13.255 1.00 52.00 84 ASP A N 1
ATOM 674 C CA . ASP A 1 84 ? -18.089 18.103 12.951 1.00 52.00 84 ASP A CA 1
ATOM 675 C C . ASP A 1 84 ? -18.822 18.366 11.620 1.00 52.00 84 ASP A C 1
ATOM 677 O O . ASP A 1 84 ? -19.171 19.502 11.294 1.00 52.00 84 ASP A O 1
ATOM 681 N N . ARG A 1 85 ? -19.183 17.322 10.859 1.00 49.22 85 ARG A N 1
ATOM 682 C CA . ARG A 1 85 ? -19.875 17.444 9.553 1.00 49.22 85 ARG A CA 1
ATOM 683 C C . ARG A 1 85 ? -21.286 18.060 9.595 1.00 49.22 85 ARG A C 1
ATOM 685 O O . ARG A 1 85 ? -21.937 18.156 8.553 1.00 49.22 85 ARG A O 1
ATOM 692 N N . LYS A 1 86 ? -21.782 18.497 10.757 1.00 52.31 86 LYS A N 1
ATOM 693 C CA . LYS A 1 86 ? -23.059 19.227 10.870 1.00 52.31 86 LYS A CA 1
ATOM 694 C C . LYS A 1 86 ? -22.945 20.720 10.542 1.00 52.31 86 LYS A C 1
ATOM 696 O O . LYS A 1 86 ? -23.976 21.346 10.293 1.00 52.31 86 LYS A O 1
ATOM 701 N N . THR A 1 87 ? -21.747 21.299 10.466 1.00 53.50 87 THR A N 1
ATOM 702 C CA . THR A 1 87 ? -21.562 22.715 10.111 1.00 53.50 87 THR A CA 1
ATOM 703 C C . THR A 1 87 ? -20.930 22.845 8.722 1.00 53.50 87 THR A C 1
ATOM 705 O O . THR A 1 87 ? -19.810 22.433 8.454 1.00 53.50 87 THR A O 1
ATOM 708 N N . LYS A 1 88 ? -21.705 23.398 7.781 1.00 50.12 88 LYS A N 1
ATOM 709 C CA . LYS A 1 88 ? -21.331 23.626 6.377 1.00 50.12 88 LYS A CA 1
ATOM 710 C C . LYS A 1 88 ? -20.055 24.480 6.263 1.00 50.12 88 LYS A C 1
ATOM 712 O O . LYS A 1 88 ? -20.138 25.706 6.233 1.00 50.12 88 LYS A O 1
ATOM 717 N N . LYS A 1 89 ? -18.891 23.854 6.109 1.00 48.12 89 LYS A N 1
ATOM 718 C CA . LYS A 1 89 ? -17.695 24.477 5.528 1.00 48.12 89 LYS A CA 1
ATOM 719 C C . LYS A 1 89 ? -17.011 23.495 4.583 1.00 48.12 89 LYS A C 1
ATOM 721 O O . LYS A 1 89 ? -17.170 22.285 4.697 1.00 48.12 89 LYS A O 1
ATOM 726 N N . LYS A 1 90 ? -16.373 24.072 3.567 1.00 48.03 90 LYS A N 1
ATOM 727 C CA . LYS A 1 90 ? -15.776 23.418 2.399 1.00 48.03 90 LYS A CA 1
ATOM 728 C C . LYS A 1 90 ? -14.930 22.216 2.843 1.00 48.03 90 LYS A C 1
ATOM 730 O O . LYS A 1 90 ? -14.100 22.341 3.729 1.00 48.03 90 LYS A O 1
ATOM 735 N N . LYS A 1 91 ? -15.228 21.065 2.247 1.00 48.25 91 LYS A N 1
ATOM 736 C CA . LYS A 1 91 ? -14.644 19.752 2.516 1.00 48.25 91 LYS A CA 1
ATOM 737 C C . LYS A 1 91 ? -13.186 19.758 2.053 1.00 48.25 91 LYS A C 1
ATOM 739 O O . LYS A 1 91 ? -12.944 19.470 0.884 1.00 48.25 91 LYS A O 1
ATOM 744 N N . ASP A 1 92 ? -12.252 20.097 2.935 1.00 54.88 92 ASP A N 1
ATOM 745 C CA . ASP A 1 92 ? -10.852 19.739 2.721 1.00 54.88 92 ASP A CA 1
ATOM 746 C C . ASP A 1 92 ? -10.808 18.207 2.731 1.00 54.88 92 ASP A C 1
ATOM 748 O O . ASP A 1 92 ? -11.113 17.537 3.722 1.00 54.88 92 ASP A O 1
ATOM 752 N N . THR A 1 93 ? -10.612 17.624 1.552 1.00 54.34 93 THR A N 1
ATOM 753 C CA . THR A 1 93 ? -10.466 16.181 1.400 1.00 54.34 93 THR A CA 1
ATOM 754 C C . THR A 1 93 ? -9.193 15.789 2.118 1.00 54.34 93 THR A C 1
ATOM 756 O O . THR A 1 93 ? -8.109 16.134 1.661 1.00 54.34 93 THR A O 1
ATOM 759 N N . LYS A 1 94 ? -9.326 15.104 3.257 1.00 65.62 94 LYS A N 1
ATOM 760 C CA . LYS A 1 94 ? -8.167 14.595 3.984 1.00 65.62 94 LYS A CA 1
ATOM 761 C C . LYS A 1 94 ? -7.309 13.768 3.043 1.00 65.62 94 LYS A C 1
ATOM 763 O O . LYS A 1 94 ? -7.812 12.840 2.405 1.00 65.62 94 LYS A O 1
ATOM 768 N N . GLY A 1 95 ? -6.039 14.146 2.978 1.00 73.94 95 GLY A N 1
ATOM 769 C CA . GLY A 1 95 ? -5.032 13.391 2.265 1.00 73.94 95 GLY A CA 1
ATOM 770 C C . GLY A 1 95 ? -4.863 11.987 2.849 1.00 73.94 95 GLY A C 1
ATOM 771 O O . GLY A 1 95 ? -5.391 11.669 3.922 1.00 73.94 95 GLY A O 1
ATOM 772 N N . PRO A 1 96 ? -4.141 11.121 2.135 1.00 87.50 96 PRO A N 1
ATOM 773 C CA . PRO A 1 96 ? -3.870 9.765 2.583 1.00 87.50 96 PRO A CA 1
ATOM 774 C C . PRO A 1 96 ? -3.047 9.758 3.878 1.00 87.50 96 PRO A C 1
ATOM 776 O O . PRO A 1 96 ? -2.248 10.658 4.127 1.00 87.50 96 PRO A O 1
ATOM 779 N N . ILE A 1 97 ? -3.191 8.697 4.678 1.00 89.06 97 ILE A N 1
ATOM 780 C CA . ILE A 1 97 ? -2.360 8.475 5.874 1.00 89.06 97 ILE A CA 1
ATOM 781 C C . ILE A 1 97 ? -0.913 8.183 5.467 1.00 89.06 97 ILE A C 1
ATOM 783 O O . ILE A 1 97 ? 0.027 8.579 6.151 1.00 89.06 97 ILE A O 1
ATOM 787 N N . ALA A 1 98 ? -0.734 7.446 4.371 1.00 93.44 98 ALA A N 1
ATOM 788 C CA . ALA A 1 98 ? 0.573 7.005 3.919 1.00 93.44 98 ALA A CA 1
ATOM 789 C C . ALA A 1 98 ? 0.667 6.986 2.394 1.00 93.44 98 ALA A C 1
ATOM 791 O O . ALA A 1 98 ? -0.314 6.724 1.694 1.00 93.44 98 ALA A O 1
ATOM 792 N N . VAL A 1 99 ? 1.884 7.205 1.900 1.00 95.31 99 VAL A N 1
ATOM 793 C CA . VAL A 1 99 ? 2.249 7.057 0.491 1.00 95.31 99 VAL A CA 1
ATOM 794 C C . VAL A 1 99 ? 3.428 6.091 0.398 1.00 95.31 99 VAL A C 1
ATOM 796 O O . VAL A 1 99 ? 4.455 6.303 1.040 1.00 95.31 99 VAL A O 1
ATOM 799 N N . GLU A 1 100 ? 3.287 5.035 -0.397 1.00 96.62 100 GLU A N 1
ATOM 800 C CA . GLU A 1 100 ? 4.369 4.113 -0.741 1.00 96.62 100 GLU A CA 1
ATOM 801 C C . GLU A 1 100 ? 4.968 4.502 -2.100 1.00 96.62 100 GLU A C 1
ATOM 803 O O . GLU A 1 100 ? 4.252 4.598 -3.101 1.00 96.62 100 GLU A O 1
ATOM 808 N N . LEU A 1 101 ? 6.286 4.714 -2.130 1.00 96.19 101 LEU A N 1
ATOM 809 C CA . LEU A 1 101 ? 7.062 4.982 -3.343 1.00 96.19 101 LEU A CA 1
ATOM 810 C C . LEU A 1 101 ? 7.737 3.686 -3.806 1.00 96.19 101 LEU A C 1
ATOM 812 O O . LEU A 1 101 ? 8.486 3.079 -3.042 1.00 96.19 101 LEU A O 1
ATOM 816 N N . GLY A 1 102 ? 7.510 3.283 -5.055 1.00 95.94 102 GLY A N 1
ATOM 817 C CA . GLY A 1 102 ? 8.029 2.028 -5.605 1.00 95.94 102 GLY A CA 1
ATOM 818 C C . GLY A 1 102 ? 7.332 0.800 -5.022 1.00 95.94 102 GLY A C 1
ATOM 819 O O . GLY A 1 102 ? 7.995 -0.107 -4.521 1.00 95.94 102 GLY A O 1
ATOM 820 N N . ALA A 1 103 ? 6.001 0.788 -5.069 1.00 96.62 103 ALA A N 1
ATOM 821 C CA . ALA A 1 103 ? 5.164 -0.207 -4.410 1.00 96.62 103 ALA A CA 1
ATOM 822 C C . ALA A 1 103 ? 5.383 -1.647 -4.904 1.00 96.62 103 ALA A C 1
ATOM 824 O O . ALA A 1 103 ? 5.128 -2.597 -4.156 1.00 96.62 103 ALA A O 1
ATOM 825 N N . GLY A 1 104 ? 5.839 -1.854 -6.146 1.00 95.19 104 GLY A N 1
ATOM 826 C CA . GLY A 1 104 ? 5.985 -3.196 -6.706 1.00 95.19 104 GLY A CA 1
ATOM 827 C C . GLY A 1 104 ? 4.657 -3.962 -6.655 1.00 95.19 104 GLY A C 1
ATOM 828 O O . GLY A 1 104 ? 3.650 -3.536 -7.211 1.00 95.19 104 GLY A O 1
ATOM 829 N N . VAL A 1 105 ? 4.630 -5.082 -5.934 1.00 95.94 105 VAL A N 1
ATOM 830 C CA . VAL A 1 105 ? 3.409 -5.887 -5.718 1.00 95.94 105 VAL A CA 1
ATOM 831 C C . VAL A 1 105 ? 2.465 -5.333 -4.641 1.00 95.94 105 VAL A C 1
ATOM 833 O O . VAL A 1 105 ? 1.416 -5.927 -4.385 1.00 95.94 105 VAL A O 1
ATOM 836 N N . GLY A 1 106 ? 2.833 -4.236 -3.977 1.00 97.06 106 GLY A N 1
ATOM 837 C CA . GLY A 1 106 ? 1.996 -3.515 -3.017 1.00 97.06 106 GLY A CA 1
ATOM 838 C C . GLY A 1 106 ? 1.875 -4.163 -1.638 1.00 97.06 106 GLY A C 1
ATOM 839 O O . GLY A 1 106 ? 0.980 -3.808 -0.875 1.00 97.06 106 GLY A O 1
ATOM 840 N N . ALA A 1 107 ? 2.735 -5.126 -1.292 1.00 97.12 107 ALA A N 1
ATOM 841 C CA . ALA A 1 107 ? 2.625 -5.852 -0.024 1.00 97.12 107 ALA A CA 1
ATOM 842 C C . ALA A 1 107 ? 2.656 -4.937 1.224 1.00 97.12 107 ALA A C 1
ATOM 844 O O . ALA A 1 107 ? 1.825 -5.149 2.114 1.00 97.12 107 ALA A O 1
ATOM 845 N N . PRO A 1 108 ? 3.531 -3.912 1.318 1.00 97.50 108 PRO A N 1
ATOM 846 C CA . PRO A 1 108 ? 3.494 -2.947 2.418 1.00 97.50 108 PRO A CA 1
ATOM 847 C C . PRO A 1 108 ? 2.176 -2.170 2.493 1.00 97.50 108 PRO A C 1
ATOM 849 O O . PRO A 1 108 ? 1.535 -2.186 3.548 1.00 97.50 108 PRO A O 1
ATOM 852 N N . SER A 1 109 ? 1.728 -1.569 1.384 1.00 97.56 109 SER A N 1
ATOM 853 C CA . SER A 1 109 ? 0.448 -0.848 1.315 1.00 97.56 109 SER A CA 1
ATOM 854 C C . SER A 1 109 ? -0.745 -1.713 1.722 1.00 97.56 109 SER A C 1
ATOM 856 O O . SER A 1 109 ? -1.561 -1.295 2.546 1.00 97.56 109 SER A O 1
ATOM 858 N N . VAL A 1 110 ? -0.830 -2.941 1.201 1.00 96.88 110 VAL A N 1
ATOM 859 C CA . VAL A 1 110 ? -1.903 -3.894 1.529 1.00 96.88 110 VAL A CA 1
ATOM 860 C C . VAL A 1 110 ? -1.879 -4.265 3.011 1.00 96.88 110 VAL A C 1
ATOM 862 O O . VAL A 1 110 ? -2.927 -4.286 3.662 1.00 96.88 110 VAL A O 1
ATOM 865 N N . SER A 1 111 ? -0.692 -4.522 3.564 1.00 96.00 111 SER A N 1
ATOM 866 C CA . SER A 1 111 ? -0.524 -4.846 4.982 1.00 96.00 111 SER A CA 1
ATOM 867 C C . SER A 1 111 ? -0.982 -3.702 5.889 1.00 96.00 111 SER A C 1
ATOM 869 O O . SER A 1 111 ? -1.786 -3.913 6.804 1.00 96.00 111 SER A O 1
ATOM 871 N N . LEU A 1 112 ? -0.534 -2.478 5.591 1.00 95.00 112 LEU A N 1
ATOM 872 C CA . LEU A 1 112 ? -0.890 -1.285 6.350 1.00 95.00 112 LEU A CA 1
ATOM 873 C C . LEU A 1 112 ? -2.391 -0.996 6.278 1.00 95.00 112 LEU A C 1
ATOM 875 O O . LEU A 1 112 ? -3.032 -0.838 7.317 1.00 95.00 112 LEU A O 1
ATOM 879 N N . ALA A 1 113 ? -2.972 -0.983 5.076 1.00 94.12 113 ALA A N 1
ATOM 880 C CA . ALA A 1 113 ? -4.401 -0.739 4.892 1.00 94.12 113 ALA A CA 1
ATOM 881 C C . ALA A 1 113 ? -5.244 -1.751 5.679 1.00 94.12 113 ALA A C 1
ATOM 883 O O . ALA A 1 113 ? -6.184 -1.373 6.379 1.00 94.12 113 ALA A O 1
ATOM 884 N N . ARG A 1 114 ? -4.861 -3.033 5.651 1.00 92.62 114 ARG A N 1
ATOM 885 C CA . ARG A 1 114 ? -5.553 -4.090 6.399 1.00 92.62 114 ARG A CA 1
ATOM 886 C C . ARG A 1 114 ? -5.461 -3.880 7.905 1.00 92.62 114 ARG A C 1
ATOM 888 O O . ARG A 1 114 ? -6.461 -4.063 8.604 1.00 92.62 114 ARG A O 1
ATOM 895 N N . TRP A 1 115 ? -4.300 -3.467 8.410 1.00 91.81 115 TRP A N 1
ATOM 896 C CA . TRP A 1 115 ? -4.156 -3.124 9.822 1.00 91.81 115 TRP A CA 1
ATOM 897 C C . TRP A 1 115 ? -5.058 -1.943 10.205 1.00 91.81 115 TRP A C 1
ATOM 899 O O . TRP A 1 115 ? -5.813 -2.060 11.175 1.00 91.81 115 TRP A O 1
ATOM 909 N N . ILE A 1 116 ? -5.058 -0.858 9.422 1.00 90.25 116 ILE A N 1
ATOM 910 C CA . ILE A 1 116 ? -5.869 0.341 9.692 1.00 90.25 116 ILE A CA 1
ATOM 911 C C . ILE A 1 116 ? -7.363 -0.008 9.690 1.00 90.25 116 ILE A C 1
ATOM 913 O O . ILE A 1 116 ? -8.058 0.268 10.668 1.00 90.25 116 ILE A O 1
ATOM 917 N N . VAL A 1 117 ? -7.848 -0.690 8.649 1.00 88.81 117 VAL A N 1
ATOM 918 C CA . VAL A 1 117 ? -9.252 -1.123 8.544 1.00 88.81 117 VAL A CA 1
ATOM 919 C C . VAL A 1 117 ? -9.643 -2.000 9.734 1.00 88.81 117 VAL A C 1
ATOM 921 O O . VAL A 1 117 ? -10.700 -1.798 10.333 1.00 88.81 117 VAL A O 1
ATOM 924 N N . SER A 1 118 ? -8.777 -2.934 10.147 1.00 87.19 118 SER A N 1
ATOM 925 C CA . SER A 1 118 ? -9.053 -3.779 11.317 1.00 87.19 118 SER A CA 1
ATOM 926 C C . SER A 1 118 ? -9.190 -2.972 12.612 1.00 87.19 118 SER A C 1
ATOM 928 O O . SER A 1 118 ? -10.019 -3.306 13.461 1.00 87.19 118 SER A O 1
ATOM 930 N N . ARG A 1 119 ? -8.408 -1.894 12.760 1.00 85.69 119 ARG A N 1
ATOM 931 C CA . ARG A 1 119 ? -8.453 -1.011 13.927 1.00 85.69 119 ARG A CA 1
ATOM 932 C C . ARG A 1 119 ? -9.705 -0.163 13.945 1.00 85.69 119 ARG A C 1
ATOM 934 O O . ARG A 1 119 ? -10.359 -0.113 14.983 1.00 85.69 119 ARG A O 1
ATOM 941 N N . ILE A 1 120 ? -10.054 0.446 12.818 1.00 82.25 120 ILE A N 1
ATOM 942 C CA . ILE A 1 120 ? -11.258 1.268 12.726 1.00 82.25 120 ILE A CA 1
ATOM 943 C C . ILE A 1 120 ? -12.493 0.404 13.014 1.00 82.25 120 ILE A C 1
ATOM 945 O O . ILE A 1 120 ? -13.284 0.746 13.890 1.00 82.25 120 ILE A O 1
ATOM 949 N N . ASN A 1 121 ? -12.587 -0.781 12.402 1.00 82.62 121 ASN A N 1
ATOM 950 C CA . ASN A 1 121 ? -13.689 -1.712 12.658 1.00 82.62 121 ASN A CA 1
ATOM 951 C C . ASN A 1 121 ? -13.769 -2.136 14.134 1.00 82.62 121 ASN A C 1
ATOM 953 O O . ASN A 1 121 ? -14.863 -2.239 14.687 1.00 82.62 121 ASN A O 1
ATOM 957 N N . ALA A 1 122 ? -12.629 -2.364 14.798 1.00 80.50 122 ALA A N 1
ATOM 958 C CA . ALA A 1 122 ? -12.606 -2.704 16.221 1.00 80.50 122 ALA A CA 1
ATOM 959 C C . ALA A 1 122 ? -13.134 -1.564 17.110 1.00 80.50 122 ALA A C 1
ATOM 961 O O . ALA A 1 122 ? -13.823 -1.834 18.092 1.00 80.50 122 ALA A O 1
ATOM 962 N N . VAL A 1 123 ? -12.846 -0.305 16.766 1.00 76.25 123 VAL A N 1
ATOM 963 C CA . VAL A 1 123 ? -13.390 0.861 17.480 1.00 76.25 123 VAL A CA 1
ATOM 964 C C . VAL A 1 123 ? -14.904 0.948 17.273 1.00 76.25 123 VAL A C 1
ATOM 966 O O . VAL A 1 123 ? -15.643 1.013 18.252 1.00 76.25 123 VAL A O 1
ATOM 969 N N . THR A 1 124 ? -15.384 0.849 16.029 1.00 69.38 124 THR A N 1
ATOM 970 C CA . THR A 1 124 ? -16.819 0.958 15.706 1.00 69.38 124 THR A CA 1
ATOM 971 C C . THR A 1 124 ? -17.671 -0.142 16.352 1.00 69.38 124 THR A C 1
ATOM 973 O O . THR A 1 124 ? -18.783 0.120 16.820 1.00 69.38 124 THR A O 1
ATOM 976 N N . HIS A 1 125 ? -17.163 -1.377 16.416 1.00 68.06 125 HIS A N 1
ATOM 977 C CA . HIS A 1 125 ? -17.880 -2.490 17.047 1.00 68.06 125 HIS A CA 1
ATOM 978 C C . HIS A 1 125 ? -18.011 -2.348 18.569 1.00 68.06 125 HIS A C 1
ATOM 980 O O . HIS A 1 125 ? -18.997 -2.817 19.133 1.00 68.06 125 HIS A O 1
ATOM 986 N N . ASN A 1 126 ? -17.068 -1.679 19.236 1.00 61.28 126 ASN A N 1
ATOM 987 C CA . ASN A 1 126 ? -17.161 -1.443 20.678 1.00 61.28 126 ASN A CA 1
ATOM 988 C C . ASN A 1 126 ? -18.195 -0.360 21.026 1.00 61.28 126 ASN A C 1
ATOM 990 O O . ASN A 1 126 ? -18.761 -0.385 22.114 1.00 61.28 126 ASN A O 1
ATOM 994 N N . THR A 1 127 ? -18.472 0.571 20.110 1.00 59.09 127 THR A N 1
ATOM 995 C CA . THR A 1 127 ? -19.425 1.671 20.333 1.00 59.09 127 THR A CA 1
ATOM 996 C C . THR A 1 127 ? -20.885 1.254 20.122 1.00 59.09 127 THR A C 1
ATOM 998 O O . THR A 1 127 ? -21.779 1.821 20.735 1.00 59.09 127 THR A O 1
ATOM 1001 N N . THR A 1 128 ? -21.149 0.245 19.285 1.00 55.31 128 THR A N 1
ATOM 1002 C CA . THR A 1 128 ? -22.513 -0.159 18.879 1.00 55.31 128 THR A CA 1
ATOM 1003 C C . THR A 1 128 ? -23.186 -1.180 19.803 1.00 55.31 128 THR A C 1
ATOM 1005 O O . THR A 1 128 ? -24.359 -1.482 19.616 1.00 55.31 128 THR A O 1
ATOM 1008 N N . GLN A 1 129 ? -22.498 -1.691 20.829 1.00 51.34 129 GLN A N 1
ATOM 1009 C CA . GLN A 1 129 ? -23.084 -2.635 21.795 1.00 51.34 129 GLN A CA 1
ATOM 1010 C C . GLN A 1 129 ? -23.958 -1.986 22.885 1.00 51.34 129 GLN A C 1
ATOM 1012 O O . GLN A 1 129 ? -24.373 -2.690 23.801 1.00 51.34 129 GLN A O 1
ATOM 1017 N N . HIS A 1 130 ? -24.248 -0.681 22.814 1.00 48.19 130 HIS A N 1
ATOM 1018 C CA . HIS A 1 130 ? -24.963 0.020 23.887 1.00 48.19 130 HIS A CA 1
ATOM 1019 C C . HIS A 1 130 ? -26.360 0.566 23.538 1.00 48.19 130 HIS A C 1
ATOM 1021 O O . HIS A 1 130 ? -27.024 1.068 24.442 1.00 48.19 130 HIS A O 1
ATOM 1027 N N . ASP A 1 131 ? -26.840 0.401 22.299 1.00 46.81 131 ASP A N 1
ATOM 1028 C CA . ASP A 1 131 ? -28.180 0.845 21.882 1.00 46.81 131 ASP A CA 1
ATOM 1029 C C . ASP A 1 131 ? -29.013 -0.319 21.312 1.00 46.81 131 ASP A C 1
ATOM 1031 O O . ASP A 1 131 ? -29.009 -0.617 20.115 1.00 46.81 131 ASP A O 1
ATOM 1035 N N . ASP A 1 132 ? -29.765 -0.980 22.195 1.00 51.97 132 ASP A N 1
ATOM 1036 C CA . ASP A 1 132 ? -30.827 -1.925 21.846 1.00 51.97 132 ASP A CA 1
ATOM 1037 C C . ASP A 1 132 ? -32.006 -1.170 21.200 1.00 51.97 132 ASP A C 1
ATOM 1039 O O . ASP A 1 132 ? -32.880 -0.663 21.902 1.00 51.97 132 ASP A O 1
ATOM 1043 N N . ASN A 1 133 ? -32.006 -1.085 19.862 1.00 54.00 133 ASN A N 1
ATOM 1044 C CA . ASN A 1 133 ? -33.133 -0.838 18.933 1.00 54.00 133 ASN A CA 1
ATOM 1045 C C . ASN A 1 133 ? -32.797 0.207 17.858 1.00 54.00 133 ASN A C 1
ATOM 1047 O O . ASN A 1 133 ? -33.289 1.332 17.890 1.00 54.00 133 ASN A O 1
ATOM 1051 N N . SER A 1 134 ? -32.052 -0.167 16.820 1.00 42.69 134 SER A N 1
ATOM 1052 C CA . SER A 1 134 ? -32.303 0.353 15.467 1.00 42.69 134 SER A CA 1
ATOM 1053 C C . SER A 1 134 ? -31.561 -0.485 14.430 1.00 42.69 134 SER A C 1
ATOM 1055 O O . SER A 1 134 ? -30.579 -1.151 14.737 1.00 42.69 134 SER A O 1
ATOM 1057 N N . GLY A 1 135 ? -32.130 -0.538 13.225 1.00 43.69 135 GLY A N 1
ATOM 1058 C CA . GLY A 1 135 ? -31.808 -1.495 12.174 1.00 43.69 135 GLY A CA 1
ATOM 1059 C C . GLY A 1 135 ? -30.340 -1.560 11.762 1.00 43.69 135 GLY A C 1
ATOM 1060 O O . GLY A 1 135 ? -29.537 -0.681 12.039 1.00 43.69 135 GLY A O 1
ATOM 1061 N N . ILE A 1 136 ? -30.039 -2.647 11.056 1.00 43.38 136 ILE A N 1
ATOM 1062 C CA . ILE A 1 136 ? -28.760 -3.030 10.456 1.00 43.38 136 ILE A CA 1
ATOM 1063 C C . ILE A 1 136 ? -28.151 -1.842 9.689 1.00 43.38 136 ILE A C 1
ATOM 1065 O O . ILE A 1 136 ? -28.361 -1.685 8.488 1.00 43.38 136 ILE A O 1
ATOM 1069 N N . ILE A 1 137 ? -27.384 -0.994 10.372 1.00 42.19 137 ILE A N 1
ATOM 1070 C CA . ILE A 1 137 ? -26.468 -0.051 9.740 1.00 42.19 137 ILE A CA 1
ATOM 1071 C C . ILE A 1 137 ? -25.138 -0.789 9.687 1.00 42.19 137 ILE A C 1
ATOM 1073 O O . ILE A 1 137 ? -24.380 -0.829 10.653 1.00 42.19 137 ILE A O 1
ATOM 1077 N N . SER A 1 138 ? -24.882 -1.440 8.553 1.00 41.19 138 SER A N 1
ATOM 1078 C CA . SER A 1 138 ? -23.533 -1.897 8.232 1.00 41.19 138 SER A CA 1
ATOM 1079 C C . SER A 1 138 ? -22.618 -0.672 8.324 1.00 41.19 138 SER A C 1
ATOM 1081 O O . SER A 1 138 ? -22.954 0.340 7.699 1.00 41.19 138 SER A O 1
ATOM 1083 N N . PRO A 1 139 ? -21.512 -0.700 9.091 1.00 46.72 139 PRO A N 1
ATOM 1084 C CA . PRO A 1 139 ? -20.575 0.408 9.125 1.00 46.72 139 PRO A CA 1
ATOM 1085 C C . PRO A 1 139 ? -19.916 0.463 7.752 1.00 46.72 139 PRO A C 1
ATOM 1087 O O . PRO A 1 139 ? -18.916 -0.197 7.479 1.00 46.72 139 PRO A O 1
ATOM 1090 N N . HIS A 1 140 ? -20.539 1.196 6.836 1.00 46.00 140 HIS A N 1
ATOM 1091 C CA . HIS A 1 140 ? -19.939 1.521 5.567 1.00 46.00 140 HIS A CA 1
ATOM 1092 C C . HIS A 1 140 ? -18.828 2.500 5.926 1.00 46.00 140 HIS A C 1
ATOM 1094 O O . HIS A 1 140 ? -19.049 3.709 6.011 1.00 46.00 140 HIS A O 1
ATOM 1100 N N . LEU A 1 141 ? -17.625 1.967 6.154 1.00 52.38 141 LEU A N 1
ATOM 1101 C CA . LEU A 1 141 ? -16.373 2.714 6.093 1.00 52.38 141 LEU A CA 1
ATOM 1102 C C . LEU A 1 141 ? -16.139 3.119 4.628 1.00 52.38 141 LEU A C 1
ATOM 1104 O O . LEU A 1 141 ? -15.165 2.753 3.984 1.00 52.38 141 LEU A O 1
ATOM 1108 N N . SER A 1 142 ? -17.149 3.778 4.062 1.00 48.97 142 SER A N 1
ATOM 1109 C CA . SER A 1 142 ? -17.226 4.185 2.679 1.00 48.97 142 SER A CA 1
ATOM 1110 C C . SER A 1 142 ? -16.207 5.287 2.498 1.00 48.97 142 SER A C 1
ATOM 1112 O O . SER A 1 142 ? -16.288 6.334 3.143 1.00 48.97 142 SER A O 1
ATOM 1114 N N . SER A 1 143 ? -15.273 5.030 1.594 1.00 54.09 143 SER A N 1
ATOM 1115 C CA . SER A 1 143 ? -14.612 6.046 0.784 1.00 54.09 143 SER A CA 1
ATOM 1116 C C . SER A 1 143 ? -13.520 6.908 1.422 1.00 54.09 143 SER A C 1
ATOM 1118 O O . SER A 1 143 ? -13.170 7.921 0.817 1.00 54.09 143 SER A O 1
ATOM 1120 N N . SER A 1 144 ? -12.959 6.582 2.592 1.00 67.25 144 SER A N 1
ATOM 1121 C CA . SER A 1 144 ? -11.704 7.237 2.994 1.00 67.25 144 SER A CA 1
ATOM 1122 C C . SER A 1 144 ? -10.532 6.483 2.382 1.00 67.25 144 SER A C 1
ATOM 1124 O O . SER A 1 144 ? -10.204 5.375 2.809 1.00 67.25 144 SER A O 1
ATOM 1126 N N . LEU A 1 145 ? -9.915 7.096 1.377 1.00 65.62 145 LEU A N 1
ATOM 1127 C CA . LEU A 1 145 ? -8.607 6.697 0.890 1.00 65.62 145 LEU A CA 1
ATOM 1128 C C . LEU A 1 145 ? -7.611 6.717 2.061 1.00 65.62 145 LEU A C 1
ATOM 1130 O O . LEU A 1 145 ? -7.431 7.758 2.686 1.00 65.62 145 LEU A O 1
ATOM 1134 N N . LEU A 1 146 ? -6.997 5.574 2.378 1.00 81.38 146 LEU A N 1
ATOM 1135 C CA . L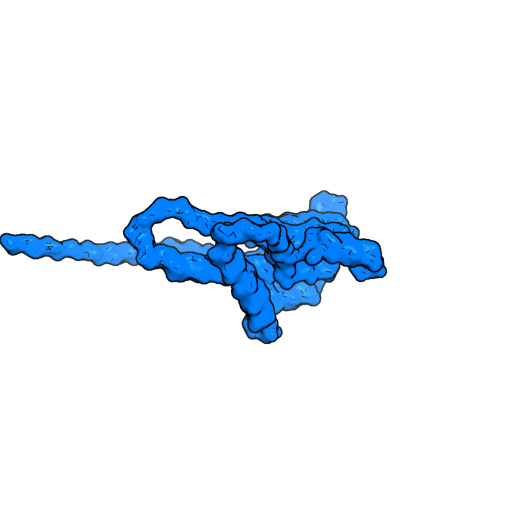EU A 1 146 ? -6.089 5.451 3.524 1.00 81.38 146 LEU A CA 1
ATOM 1136 C C . LEU A 1 146 ? -4.628 5.448 3.083 1.00 81.38 146 LEU A C 1
ATOM 1138 O O . LEU A 1 146 ? -3.789 6.073 3.725 1.00 81.38 146 LEU A O 1
ATOM 1142 N N . VAL A 1 147 ? -4.324 4.750 1.991 1.00 94.19 147 VAL A N 1
ATOM 1143 C CA . VAL A 1 147 ? -2.955 4.544 1.513 1.00 94.19 147 VAL A CA 1
ATOM 1144 C C . VAL A 1 147 ? -2.891 4.832 0.017 1.00 94.19 147 VAL A C 1
ATOM 1146 O O . VAL A 1 147 ? -3.774 4.418 -0.730 1.00 94.19 147 VAL A O 1
ATOM 1149 N N . VAL A 1 148 ? -1.847 5.522 -0.435 1.00 95.94 148 VAL A N 1
ATOM 1150 C CA . VAL A 1 148 ? -1.534 5.666 -1.862 1.00 95.94 148 VAL A CA 1
ATOM 1151 C C . VAL A 1 148 ? -0.323 4.801 -2.181 1.00 95.94 148 VAL A C 1
ATOM 1153 O O . VAL A 1 148 ? 0.749 5.009 -1.623 1.00 95.94 148 VAL A O 1
ATOM 1156 N N . ALA A 1 149 ? -0.479 3.850 -3.092 1.00 97.25 149 ALA A N 1
ATOM 1157 C CA . ALA A 1 149 ? 0.615 3.042 -3.606 1.00 97.25 149 ALA A CA 1
ATOM 1158 C C . ALA A 1 149 ? 1.045 3.573 -4.974 1.00 97.25 149 ALA A C 1
ATOM 1160 O O . ALA A 1 149 ? 0.219 3.720 -5.881 1.00 97.25 149 ALA A O 1
ATOM 1161 N N . THR A 1 150 ? 2.333 3.865 -5.138 1.00 97.38 150 THR A N 1
ATOM 1162 C CA . THR A 1 150 ? 2.852 4.428 -6.385 1.00 97.38 150 THR A CA 1
ATOM 1163 C C . THR A 1 150 ? 4.021 3.645 -6.945 1.00 97.38 150 THR A C 1
ATOM 1165 O O . THR A 1 150 ? 4.826 3.094 -6.203 1.00 97.38 150 THR A O 1
ATOM 1168 N N . ASP A 1 151 ? 4.104 3.576 -8.270 1.00 96.69 151 ASP A N 1
ATOM 1169 C CA . ASP A 1 151 ? 5.197 2.919 -8.983 1.00 96.69 151 ASP A CA 1
ATOM 1170 C C . ASP A 1 151 ? 5.311 3.496 -10.400 1.00 96.69 151 ASP A C 1
ATOM 1172 O O . ASP A 1 151 ? 4.337 3.995 -10.972 1.00 96.69 151 ASP A O 1
ATOM 1176 N N . LYS A 1 152 ? 6.494 3.380 -11.004 1.00 95.69 152 LYS A N 1
ATOM 1177 C CA . LYS A 1 152 ? 6.707 3.727 -12.416 1.00 95.69 152 LYS A CA 1
ATOM 1178 C C . LYS A 1 152 ? 6.157 2.657 -13.364 1.00 95.69 152 LYS A C 1
ATOM 1180 O O . LYS A 1 152 ? 5.865 2.948 -14.525 1.00 95.69 152 LYS A O 1
ATOM 1185 N N . SER A 1 153 ? 6.078 1.408 -12.898 1.00 93.19 153 SER A N 1
ATOM 1186 C CA . SER A 1 153 ? 5.706 0.236 -13.682 1.00 93.19 153 SER A CA 1
ATOM 1187 C C . SER A 1 153 ? 4.193 -0.003 -13.622 1.00 93.19 153 SER A C 1
ATOM 1189 O O . SER A 1 153 ? 3.684 -0.400 -12.575 1.00 93.19 153 SER A O 1
ATOM 1191 N N . PRO A 1 154 ? 3.453 0.121 -14.739 1.00 92.75 154 PRO A N 1
ATOM 1192 C CA . PRO A 1 154 ? 2.006 -0.116 -14.736 1.00 92.75 154 PRO A CA 1
ATOM 1193 C C . PRO A 1 154 ? 1.639 -1.565 -14.368 1.00 92.75 154 PRO A C 1
ATOM 1195 O O . PRO A 1 154 ? 0.564 -1.822 -13.835 1.00 92.75 154 PRO A O 1
ATOM 1198 N N . HIS A 1 155 ? 2.539 -2.524 -14.599 1.00 91.06 155 HIS A N 1
ATOM 1199 C CA . HIS A 1 155 ? 2.330 -3.924 -14.222 1.00 91.06 155 HIS A CA 1
ATOM 1200 C C . HIS A 1 155 ? 2.408 -4.152 -12.710 1.00 91.06 155 HIS A C 1
ATOM 1202 O O . HIS A 1 155 ? 1.598 -4.899 -12.167 1.00 91.06 155 HIS A O 1
ATOM 1208 N N . ALA A 1 156 ? 3.353 -3.488 -12.038 1.00 92.69 156 ALA A N 1
ATOM 1209 C CA . ALA A 1 156 ? 3.444 -3.488 -10.581 1.00 92.69 156 ALA A CA 1
ATOM 1210 C C . ALA A 1 156 ? 2.146 -2.935 -9.973 1.00 92.69 156 ALA A C 1
ATOM 1212 O O . ALA A 1 156 ? 1.521 -3.555 -9.113 1.00 92.69 156 ALA A O 1
ATOM 1213 N N . LEU A 1 157 ? 1.650 -1.831 -10.533 1.00 94.56 157 LEU A N 1
ATOM 1214 C CA . LEU A 1 157 ? 0.394 -1.224 -10.105 1.00 94.56 157 LEU A CA 1
ATOM 1215 C C . LEU A 1 157 ? -0.824 -2.126 -10.317 1.00 94.56 157 LEU A C 1
ATOM 1217 O O . LEU A 1 157 ? -1.655 -2.243 -9.419 1.00 94.56 157 LEU A O 1
ATOM 1221 N N . ALA A 1 158 ? -0.915 -2.821 -11.451 1.00 94.19 158 ALA A N 1
ATOM 1222 C CA . ALA A 1 158 ? -1.987 -3.790 -11.685 1.00 94.19 158 ALA A CA 1
ATOM 1223 C C . ALA A 1 158 ? -1.981 -4.934 -10.649 1.00 94.19 158 ALA A C 1
ATOM 1225 O O . ALA A 1 158 ? -3.042 -5.348 -10.169 1.00 94.19 158 ALA A O 1
ATOM 1226 N N . LEU A 1 159 ? -0.796 -5.419 -10.259 1.00 93.88 159 LEU A N 1
ATOM 1227 C CA . LEU A 1 159 ? -0.669 -6.410 -9.187 1.00 93.88 159 LEU A CA 1
ATOM 1228 C C . LEU A 1 159 ? -1.004 -5.829 -7.820 1.00 93.88 159 LEU A C 1
ATOM 1230 O O . LEU A 1 159 ? -1.695 -6.485 -7.051 1.00 93.88 159 LEU A O 1
ATOM 1234 N N . THR A 1 160 ? -0.594 -4.595 -7.535 1.00 96.19 160 THR A N 1
ATOM 1235 C CA . THR A 1 160 ? -0.971 -3.893 -6.302 1.00 96.19 160 THR A CA 1
ATOM 1236 C C . THR A 1 160 ? -2.492 -3.819 -6.159 1.00 96.19 160 THR A C 1
ATOM 1238 O O . THR A 1 160 ? -3.019 -4.171 -5.105 1.00 96.19 160 THR A O 1
ATOM 1241 N N . ILE A 1 161 ? -3.209 -3.448 -7.228 1.00 95.81 161 ILE A N 1
ATOM 1242 C CA . ILE A 1 161 ? -4.681 -3.440 -7.251 1.00 95.81 161 ILE A CA 1
ATOM 1243 C C . ILE A 1 161 ? -5.223 -4.845 -6.965 1.00 95.81 161 ILE A C 1
ATOM 1245 O O . ILE A 1 161 ? -6.034 -5.024 -6.057 1.00 95.81 161 ILE A O 1
ATOM 1249 N N . THR A 1 162 ? -4.750 -5.852 -7.702 1.00 95.25 162 THR A N 1
ATOM 1250 C CA . THR A 1 162 ? -5.198 -7.248 -7.548 1.00 95.25 162 THR A CA 1
ATOM 1251 C C . THR A 1 162 ? -4.991 -7.746 -6.115 1.00 95.25 162 THR A C 1
ATOM 1253 O O . THR A 1 162 ? -5.912 -8.274 -5.494 1.00 95.25 162 THR A O 1
ATOM 1256 N N . ASN A 1 163 ? -3.812 -7.497 -5.547 1.00 96.25 163 ASN A N 1
ATOM 1257 C CA . ASN A 1 163 ? -3.466 -7.867 -4.181 1.00 96.25 163 ASN A CA 1
ATOM 1258 C C . ASN A 1 163 ? -4.319 -7.117 -3.157 1.00 96.25 163 ASN A C 1
ATOM 1260 O O . ASN A 1 163 ? -4.772 -7.722 -2.186 1.00 96.25 163 ASN A O 1
ATOM 1264 N N . ALA A 1 164 ? -4.612 -5.836 -3.370 1.00 95.94 164 ALA A N 1
ATOM 1265 C CA . ALA A 1 164 ? -5.494 -5.080 -2.489 1.00 95.94 164 ALA A CA 1
ATOM 1266 C C . ALA A 1 164 ? -6.909 -5.681 -2.440 1.00 95.94 164 ALA A C 1
ATOM 1268 O O . ALA A 1 164 ? -7.442 -5.907 -1.349 1.00 95.94 164 ALA A O 1
ATOM 1269 N N . TYR A 1 165 ? -7.492 -6.017 -3.594 1.00 94.81 165 TYR A N 1
ATOM 1270 C CA . TYR A 1 165 ? -8.810 -6.659 -3.659 1.00 94.81 165 TYR A CA 1
ATOM 1271 C C . TYR A 1 165 ? -8.804 -8.077 -3.077 1.00 94.81 165 TYR A C 1
ATOM 1273 O O . TYR A 1 165 ? -9.678 -8.401 -2.273 1.00 94.81 165 TYR A O 1
ATOM 1281 N N . ASN A 1 166 ? -7.782 -8.884 -3.375 1.00 94.19 166 ASN A N 1
ATOM 1282 C CA . ASN A 1 166 ? -7.634 -10.234 -2.816 1.00 94.19 166 ASN A CA 1
ATOM 1283 C C . ASN A 1 166 ? -7.505 -10.239 -1.282 1.00 94.19 166 ASN A C 1
ATOM 1285 O O . ASN A 1 166 ? -7.802 -11.244 -0.637 1.00 94.19 166 ASN A O 1
ATOM 1289 N N . ASN A 1 167 ? -7.089 -9.119 -0.684 1.00 93.62 167 ASN A N 1
ATOM 1290 C CA . ASN A 1 167 ? -6.981 -8.950 0.766 1.00 93.62 167 ASN A CA 1
ATOM 1291 C C . ASN A 1 167 ? -8.113 -8.107 1.378 1.00 93.62 167 ASN A C 1
ATOM 1293 O O . ASN A 1 167 ? -8.045 -7.789 2.567 1.00 93.62 167 ASN A O 1
ATOM 1297 N N . GLY A 1 168 ? -9.147 -7.761 0.602 1.00 92.00 168 GLY A N 1
ATOM 1298 C CA . GLY A 1 168 ? -10.331 -7.045 1.089 1.00 92.00 168 GLY A CA 1
ATOM 1299 C C . GLY A 1 168 ? -10.096 -5.576 1.451 1.00 92.00 168 GLY A C 1
ATOM 1300 O O . GLY A 1 168 ? -10.838 -5.034 2.262 1.00 92.00 168 GLY A O 1
ATOM 1301 N N . VAL A 1 169 ? -9.064 -4.941 0.884 1.00 93.69 169 VAL A N 1
ATOM 1302 C CA . VAL A 1 169 ? -8.695 -3.532 1.141 1.00 93.69 169 VAL A CA 1
ATOM 1303 C C . VAL A 1 169 ? -8.584 -2.701 -0.142 1.00 93.69 169 VAL A C 1
ATOM 1305 O O . VAL A 1 169 ? -8.007 -1.617 -0.132 1.00 93.69 169 VAL A O 1
ATOM 1308 N N . GLY A 1 170 ? -9.137 -3.197 -1.254 1.00 93.19 170 GLY A N 1
ATOM 1309 C CA . GLY A 1 170 ? -9.084 -2.540 -2.567 1.00 93.19 170 GLY A CA 1
ATOM 1310 C C . GLY A 1 170 ? -9.646 -1.117 -2.571 1.00 93.19 170 GLY A C 1
ATOM 1311 O O . GLY A 1 170 ? -9.081 -0.240 -3.209 1.00 93.19 170 GLY A O 1
ATOM 1312 N N . GLU A 1 171 ? -10.702 -0.859 -1.797 1.00 91.38 171 GLU A N 1
ATOM 1313 C CA . GLU A 1 171 ? -11.323 0.471 -1.696 1.00 91.38 171 GLU A CA 1
ATOM 1314 C C . GLU A 1 171 ? -10.532 1.456 -0.818 1.00 91.38 171 GLU A C 1
ATOM 1316 O O . GLU A 1 171 ? -10.808 2.655 -0.817 1.00 91.38 171 GLU A O 1
ATOM 1321 N N . ASN A 1 172 ? -9.550 0.969 -0.055 1.00 92.88 172 ASN A N 1
ATOM 1322 C CA . ASN A 1 172 ? -8.769 1.776 0.883 1.00 92.88 172 ASN A CA 1
ATOM 1323 C C . ASN A 1 172 ? -7.393 2.174 0.339 1.00 92.88 172 ASN A C 1
ATOM 1325 O O . ASN A 1 172 ? -6.672 2.923 1.007 1.00 92.88 172 ASN A O 1
ATOM 1329 N N . ILE A 1 173 ? -7.036 1.681 -0.849 1.00 94.69 173 ILE A N 1
ATOM 1330 C CA . ILE A 1 173 ? -5.753 1.927 -1.499 1.00 94.69 173 ILE A CA 1
ATOM 1331 C C . ILE A 1 173 ? -6.002 2.603 -2.846 1.00 94.69 173 ILE A C 1
ATOM 1333 O O . ILE A 1 173 ? -6.614 2.013 -3.733 1.00 94.69 173 ILE A O 1
ATOM 1337 N N . ALA A 1 174 ? -5.497 3.823 -3.023 1.00 94.50 174 ALA A N 1
ATOM 1338 C CA . ALA A 1 174 ? -5.392 4.426 -4.348 1.00 94.50 174 ALA A CA 1
ATOM 1339 C C . ALA A 1 174 ? -4.063 4.028 -4.965 1.00 94.50 174 ALA A C 1
ATOM 1341 O O . ALA A 1 174 ? -3.051 3.881 -4.281 1.00 94.50 174 ALA A O 1
ATOM 1342 N N . VAL A 1 175 ? -4.076 3.889 -6.282 1.00 95.19 175 VAL A N 1
ATOM 1343 C CA . VAL A 1 175 ? -2.905 3.506 -7.046 1.00 95.19 175 VAL A CA 1
ATOM 1344 C C . VAL A 1 175 ? -2.625 4.581 -8.082 1.00 95.19 175 VAL A C 1
ATOM 1346 O O . VAL A 1 175 ? -3.512 4.926 -8.860 1.00 95.19 175 VAL A O 1
ATOM 1349 N N . LEU A 1 176 ? -1.404 5.116 -8.081 1.00 95.62 176 LEU A N 1
ATOM 1350 C CA . LEU A 1 176 ? -0.991 6.174 -9.000 1.00 95.62 176 LEU A CA 1
ATOM 1351 C C . LEU A 1 176 ? 0.329 5.813 -9.680 1.00 95.62 176 LEU A C 1
ATOM 1353 O O . LEU A 1 176 ? 1.318 5.482 -9.026 1.00 95.62 176 LEU A O 1
ATOM 1357 N N . GLN A 1 177 ? 0.358 5.921 -11.007 1.00 96.19 177 GLN A N 1
ATOM 1358 C CA . GLN A 1 177 ? 1.604 5.829 -11.755 1.00 96.19 177 GLN A CA 1
ATOM 1359 C C . GLN A 1 177 ? 2.414 7.104 -11.561 1.00 96.19 177 GLN A C 1
ATOM 1361 O O . GLN A 1 177 ? 1.955 8.190 -11.898 1.00 96.19 177 GLN A O 1
ATOM 1366 N N . SER A 1 178 ? 3.617 6.969 -11.008 1.00 96.25 178 SER A N 1
ATOM 1367 C CA . SER A 1 178 ? 4.497 8.102 -10.727 1.00 96.25 178 SER A CA 1
ATOM 1368 C C . SER A 1 178 ? 5.953 7.672 -10.847 1.00 96.25 178 SER A C 1
ATOM 1370 O O . SER A 1 178 ? 6.334 6.581 -10.418 1.00 96.25 178 SER A O 1
ATOM 1372 N N . ASN A 1 179 ? 6.780 8.522 -11.453 1.00 95.44 179 ASN A N 1
ATOM 1373 C CA . ASN A 1 179 ? 8.219 8.326 -11.494 1.00 95.44 179 ASN A CA 1
ATOM 1374 C C . ASN A 1 179 ? 8.876 9.093 -10.339 1.00 95.44 179 ASN A C 1
ATOM 1376 O O . ASN A 1 179 ? 9.085 10.295 -10.424 1.00 95.44 179 ASN A O 1
ATOM 1380 N N . HIS A 1 180 ? 9.253 8.395 -9.269 1.00 92.25 180 HIS A N 1
ATOM 1381 C CA . HIS A 1 180 ? 9.772 9.027 -8.043 1.00 92.25 180 HIS A CA 1
ATOM 1382 C C . HIS A 1 180 ? 11.163 9.665 -8.194 1.00 92.25 180 HIS A C 1
ATOM 1384 O O . HIS A 1 180 ? 11.674 10.258 -7.248 1.00 92.25 180 HIS A O 1
ATOM 1390 N N . SER A 1 181 ? 11.803 9.517 -9.357 1.00 93.38 181 SER A N 1
ATOM 1391 C CA . SER A 1 181 ? 13.048 10.216 -9.698 1.00 93.38 181 SER A CA 1
ATOM 1392 C C . SER A 1 181 ? 12.810 11.534 -10.441 1.00 93.38 181 SER A C 1
ATOM 1394 O O . SER A 1 181 ? 13.769 12.253 -10.706 1.00 93.38 181 SER A O 1
ATOM 1396 N N . ASP A 1 182 ? 11.561 11.838 -10.794 1.00 96.00 182 ASP A N 1
ATOM 1397 C CA . ASP A 1 182 ? 11.167 13.015 -11.558 1.00 96.00 182 ASP A CA 1
ATOM 1398 C C . ASP A 1 182 ? 10.352 13.993 -10.692 1.00 96.00 182 ASP A C 1
ATOM 1400 O O . ASP A 1 182 ? 9.418 13.607 -9.987 1.00 96.00 182 ASP A O 1
ATOM 1404 N N . LEU A 1 183 ? 10.715 15.278 -10.743 1.00 94.56 183 LEU A N 1
ATOM 1405 C CA . LEU A 1 183 ? 10.093 16.318 -9.921 1.00 94.56 183 LEU A CA 1
ATOM 1406 C C . LEU A 1 183 ? 8.640 16.572 -10.333 1.00 94.56 183 LEU A C 1
ATOM 1408 O O . LEU A 1 183 ? 7.791 16.770 -9.465 1.00 94.56 183 LEU A O 1
ATOM 1412 N N . GLU A 1 184 ? 8.347 16.547 -11.633 1.00 95.94 184 GLU A N 1
ATOM 1413 C CA . GLU A 1 184 ? 6.997 16.794 -12.142 1.00 95.94 184 GLU A CA 1
ATOM 1414 C C . GLU A 1 184 ? 6.021 15.723 -11.638 1.00 95.94 184 GLU A C 1
ATOM 1416 O O . GLU A 1 184 ? 4.960 16.043 -11.101 1.00 95.94 184 GLU A O 1
ATOM 1421 N N . SER A 1 185 ? 6.435 14.457 -11.688 1.00 93.06 185 SER A N 1
ATOM 1422 C CA . SER A 1 185 ? 5.680 13.326 -11.139 1.00 93.06 185 SER A CA 1
ATOM 1423 C C . SER A 1 185 ? 5.380 13.463 -9.637 1.00 93.06 185 SER A C 1
ATOM 1425 O O . SER A 1 185 ? 4.319 13.037 -9.173 1.00 93.06 185 SER A O 1
ATOM 1427 N N . MET A 1 186 ? 6.293 14.058 -8.861 1.00 93.06 186 MET A N 1
ATOM 1428 C CA . MET A 1 186 ? 6.089 14.299 -7.427 1.00 93.06 186 MET A CA 1
ATOM 1429 C C . MET A 1 186 ? 5.176 15.500 -7.153 1.00 93.06 186 MET A C 1
ATOM 1431 O O . MET A 1 186 ? 4.404 15.464 -6.194 1.00 93.06 186 MET A O 1
ATOM 1435 N N . ILE A 1 187 ? 5.218 16.535 -7.998 1.00 93.88 187 ILE A N 1
ATOM 1436 C CA . ILE A 1 187 ? 4.270 17.660 -7.943 1.00 93.88 187 ILE A CA 1
ATOM 1437 C C . ILE A 1 187 ? 2.854 17.159 -8.239 1.00 93.88 187 ILE A C 1
ATOM 1439 O O . ILE A 1 187 ? 1.941 17.440 -7.471 1.00 93.88 187 ILE A O 1
ATOM 1443 N N . GLN A 1 188 ? 2.679 16.338 -9.275 1.00 91.00 188 GLN A N 1
ATOM 1444 C CA . GLN A 1 188 ? 1.375 15.754 -9.607 1.00 91.00 188 GLN A CA 1
ATOM 1445 C C . GLN A 1 188 ? 0.821 14.880 -8.474 1.00 91.00 188 GLN A C 1
ATOM 1447 O O . GLN A 1 188 ? -0.369 14.948 -8.166 1.00 91.00 188 GLN A O 1
ATOM 1452 N N . LEU A 1 189 ? 1.676 14.075 -7.829 1.00 91.31 189 LEU A N 1
ATOM 1453 C CA . LEU A 1 189 ? 1.290 13.288 -6.655 1.00 91.31 189 LEU A CA 1
ATOM 1454 C C . LEU A 1 189 ? 0.825 14.192 -5.508 1.00 91.31 189 LEU A C 1
ATOM 1456 O O . LEU A 1 189 ? -0.194 13.901 -4.884 1.00 91.31 189 LEU A O 1
ATOM 1460 N N . LYS A 1 190 ? 1.552 15.284 -5.251 1.00 91.06 190 LYS A N 1
ATOM 1461 C CA . LYS A 1 190 ? 1.163 16.273 -4.249 1.00 91.06 190 LYS A CA 1
ATOM 1462 C C . LYS A 1 190 ? -0.209 16.861 -4.584 1.00 91.06 190 LYS A C 1
ATOM 1464 O O . LYS A 1 190 ? -1.128 16.668 -3.804 1.00 91.06 190 LYS A O 1
ATOM 1469 N N . ASP A 1 191 ? -0.366 17.457 -5.762 1.00 90.00 191 ASP A N 1
ATOM 1470 C CA . ASP A 1 191 ? -1.596 18.149 -6.175 1.00 90.00 191 ASP A CA 1
ATOM 1471 C C . ASP A 1 191 ? -2.827 17.222 -6.229 1.00 90.00 191 ASP A C 1
ATOM 1473 O O . ASP A 1 191 ? -3.964 17.676 -6.108 1.00 90.00 191 ASP A O 1
ATOM 1477 N N . SER A 1 192 ? -2.615 15.913 -6.408 1.00 87.62 192 SER A N 1
ATOM 1478 C CA . SER A 1 192 ? -3.694 14.918 -6.430 1.00 87.62 192 SER A CA 1
ATOM 1479 C C . SER A 1 192 ? -4.218 14.550 -5.040 1.00 87.62 192 SER A C 1
ATOM 1481 O O . SER A 1 192 ? -5.358 14.094 -4.926 1.00 87.62 192 SER A O 1
ATOM 1483 N N . PHE A 1 193 ? -3.396 14.683 -3.994 1.00 84.44 193 PHE A N 1
ATOM 1484 C CA . PHE A 1 193 ? -3.669 14.072 -2.688 1.00 84.44 193 PHE A CA 1
ATOM 1485 C C . PHE A 1 193 ? -3.451 14.990 -1.473 1.00 84.44 193 PHE A C 1
ATOM 1487 O O . PHE A 1 193 ? -3.873 14.604 -0.381 1.00 84.44 193 PHE A O 1
ATOM 1494 N N . PHE A 1 194 ? -2.821 16.159 -1.631 1.00 83.88 194 PHE A N 1
ATOM 1495 C CA . PHE A 1 194 ? -2.432 17.078 -0.552 1.00 83.88 194 PHE A CA 1
ATOM 1496 C C . PHE A 1 194 ? -2.697 18.539 -0.922 1.00 83.88 194 PHE A C 1
ATOM 1498 O O . PHE A 1 194 ? -3.178 19.273 -0.030 1.00 83.88 194 PHE A O 1
#